Protein AF-S9VDQ9-F1 (afdb_monomer)

Structure (mmCIF, N/CA/C/O backbone):
data_AF-S9VDQ9-F1
#
_entry.id   AF-S9VDQ9-F1
#
loop_
_atom_site.group_PDB
_atom_site.id
_atom_site.type_symbol
_atom_site.label_atom_id
_atom_site.label_alt_id
_atom_site.label_comp_id
_atom_site.label_asym_id
_atom_site.label_entity_id
_atom_site.label_seq_id
_atom_site.pdbx_PDB_ins_code
_atom_site.Cartn_x
_atom_site.Cartn_y
_atom_site.Cartn_z
_atom_site.occupancy
_atom_site.B_iso_or_equiv
_atom_site.auth_seq_id
_atom_site.auth_comp_id
_atom_site.auth_asym_id
_atom_site.auth_atom_id
_atom_site.pdbx_PDB_model_num
ATOM 1 N N . MET A 1 1 ? -2.015 -7.869 16.396 1.00 83.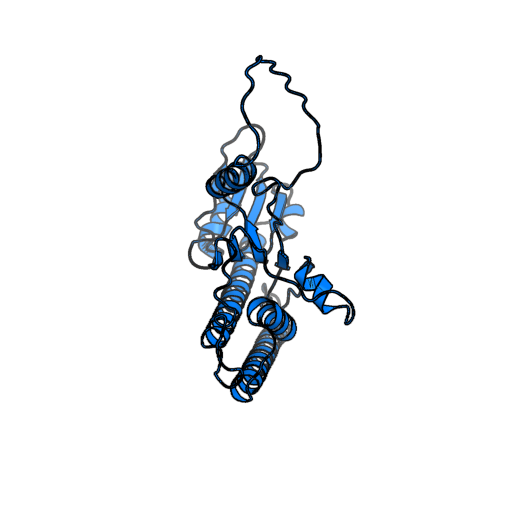06 1 MET A N 1
ATOM 2 C CA . MET A 1 1 ? -3.363 -7.322 16.719 1.00 83.06 1 MET A CA 1
ATOM 3 C C . MET A 1 1 ? -4.324 -8.319 17.367 1.00 83.06 1 MET A C 1
ATOM 5 O O . MET A 1 1 ? -5.365 -7.886 17.851 1.00 83.06 1 MET A O 1
ATOM 9 N N . ASP A 1 2 ? -3.981 -9.606 17.467 1.00 84.38 2 ASP A N 1
ATOM 10 C CA . ASP A 1 2 ? -4.880 -10.653 17.995 1.00 84.38 2 ASP A CA 1
ATOM 11 C C . ASP A 1 2 ? -5.371 -10.416 19.427 1.00 84.38 2 ASP A C 1
ATOM 13 O O . ASP A 1 2 ? -6.442 -10.890 19.792 1.00 84.38 2 ASP A O 1
ATOM 17 N N . VAL A 1 3 ? -4.641 -9.606 20.205 1.00 87.56 3 VAL A N 1
ATOM 18 C CA . VAL A 1 3 ? -5.032 -9.160 21.553 1.00 87.56 3 VAL A CA 1
ATOM 19 C C . VAL A 1 3 ? -6.456 -8.591 21.612 1.00 87.56 3 VAL A C 1
ATOM 21 O O . VAL A 1 3 ? -7.128 -8.752 22.624 1.00 87.56 3 VAL A O 1
ATOM 24 N N . LEU A 1 4 ? -6.945 -7.975 20.527 1.00 92.88 4 LEU A N 1
ATOM 25 C CA . LEU A 1 4 ? -8.319 -7.475 20.448 1.00 92.88 4 LEU A CA 1
ATOM 26 C C . LEU A 1 4 ? -9.340 -8.605 20.624 1.00 92.88 4 LEU A C 1
ATOM 28 O O . LEU A 1 4 ? -10.259 -8.464 21.417 1.00 92.88 4 LEU A O 1
ATOM 32 N N . ASN A 1 5 ? -9.144 -9.740 19.949 1.00 93.00 5 ASN A N 1
ATOM 33 C CA . ASN A 1 5 ? -10.077 -10.871 19.993 1.00 93.00 5 ASN A CA 1
ATOM 34 C C . ASN A 1 5 ? -9.975 -11.695 21.286 1.00 93.00 5 ASN A C 1
ATOM 36 O O . ASN A 1 5 ? -10.811 -12.562 21.522 1.00 93.00 5 ASN A O 1
ATOM 40 N N . GLY A 1 6 ? -8.960 -11.443 22.118 1.00 90.62 6 GLY A N 1
ATOM 41 C CA . GLY A 1 6 ? -8.888 -11.988 23.476 1.00 90.62 6 GLY A CA 1
ATOM 42 C C . GLY A 1 6 ? -9.774 -11.235 24.473 1.00 90.62 6 GLY A C 1
ATOM 43 O O . GLY A 1 6 ? -10.058 -11.747 25.552 1.00 90.62 6 GLY A O 1
ATOM 44 N N . SER A 1 7 ? -10.224 -10.030 24.120 1.00 93.25 7 SER A N 1
ATOM 45 C CA . SER A 1 7 ? -11.104 -9.216 24.951 1.00 93.25 7 SER A CA 1
ATOM 46 C C . SER A 1 7 ? -12.568 -9.550 24.712 1.00 93.25 7 SER A C 1
ATOM 48 O O . SER A 1 7 ? -12.999 -9.807 23.591 1.00 93.25 7 SER A O 1
ATOM 50 N N . ALA A 1 8 ? -13.375 -9.431 25.761 1.00 94.31 8 ALA A N 1
ATOM 51 C CA . ALA A 1 8 ? -14.819 -9.575 25.657 1.00 94.31 8 ALA A CA 1
ATOM 52 C C . ALA A 1 8 ? -15.480 -8.422 24.862 1.00 94.31 8 ALA A C 1
ATOM 54 O O . ALA A 1 8 ? -16.621 -8.561 24.413 1.00 94.31 8 ALA A O 1
ATOM 55 N N . ASP A 1 9 ? -14.787 -7.291 24.691 1.00 95.38 9 ASP A N 1
ATOM 56 C CA . ASP A 1 9 ? -15.368 -6.055 24.160 1.00 95.38 9 ASP A CA 1
ATOM 57 C C . ASP A 1 9 ? -15.069 -5.786 22.679 1.00 95.38 9 ASP A C 1
ATOM 59 O O . ASP A 1 9 ? -15.651 -4.852 22.117 1.00 95.38 9 ASP A O 1
ATOM 63 N N . TYR A 1 10 ? -14.211 -6.585 22.034 1.00 96.00 10 TYR A N 1
ATOM 64 C CA . TYR A 1 10 ? -13.757 -6.347 20.662 1.00 96.00 10 TYR A CA 1
ATOM 65 C C . TYR A 1 10 ? -13.770 -7.616 19.808 1.00 96.00 10 TYR A C 1
ATOM 67 O O . TYR A 1 10 ? -13.374 -8.686 20.257 1.00 96.00 10 TYR A O 1
ATOM 75 N N . ILE A 1 11 ? -14.166 -7.474 18.541 1.00 95.25 11 ILE A N 1
ATOM 76 C CA . ILE A 1 11 ? -14.042 -8.518 17.516 1.00 95.25 11 ILE A CA 1
ATOM 77 C C . ILE A 1 11 ? -13.500 -7.890 16.233 1.00 95.25 11 ILE A C 1
ATOM 79 O O . ILE A 1 11 ? -14.092 -6.962 15.678 1.00 95.25 11 ILE A O 1
ATOM 83 N N . THR A 1 12 ? -12.383 -8.392 15.712 1.00 95.25 12 THR A N 1
ATOM 84 C CA . THR A 1 12 ? -11.871 -7.966 14.403 1.00 95.25 12 THR A CA 1
ATOM 85 C C . THR A 1 12 ? -12.714 -8.585 13.290 1.00 95.25 12 THR A C 1
ATOM 87 O O . THR A 1 12 ? -12.859 -9.802 13.230 1.00 95.25 12 THR A O 1
ATOM 90 N N . THR A 1 13 ? -13.244 -7.764 12.384 1.00 93.44 13 THR A N 1
ATOM 91 C CA . THR A 1 13 ? -14.125 -8.227 11.288 1.00 93.44 13 THR A CA 1
ATOM 92 C C . THR A 1 13 ? -13.422 -8.270 9.935 1.00 93.44 13 THR A C 1
ATOM 94 O O . THR A 1 13 ? -13.728 -9.106 9.094 1.00 93.44 13 THR A O 1
ATOM 97 N N . SER A 1 14 ? -12.488 -7.349 9.708 1.00 91.56 14 SER A N 1
ATOM 98 C CA . SER A 1 14 ? -11.630 -7.306 8.524 1.00 91.56 14 SER A CA 1
ATOM 99 C C . SER A 1 14 ? -10.375 -6.508 8.842 1.00 91.56 14 SER A C 1
ATOM 101 O O . SER A 1 14 ? -10.426 -5.538 9.604 1.00 91.56 14 SER A O 1
ATOM 103 N N . SER A 1 15 ? -9.251 -6.898 8.258 1.00 92.50 15 SER A N 1
ATOM 104 C CA . SER A 1 15 ? -7.983 -6.193 8.400 1.00 92.50 15 SER A CA 1
ATOM 105 C C . SER A 1 15 ? -7.118 -6.374 7.156 1.00 92.50 15 SER A C 1
ATOM 107 O O . SER A 1 15 ? -7.282 -7.320 6.391 1.00 92.50 15 SER A O 1
ATOM 109 N N . CYS A 1 16 ? -6.211 -5.429 6.947 1.00 92.06 16 CYS A N 1
ATOM 110 C CA . CYS A 1 16 ? -5.116 -5.510 5.994 1.00 92.06 16 CYS A CA 1
ATOM 111 C C . CYS A 1 16 ? -3.908 -4.840 6.650 1.00 92.06 16 CYS A C 1
ATOM 113 O O . CYS A 1 16 ? -4.022 -3.714 7.138 1.00 92.06 16 CYS A O 1
ATOM 115 N N . SER A 1 17 ? -2.759 -5.518 6.663 1.00 90.88 17 SER A N 1
ATOM 116 C CA . SER A 1 17 ? -1.506 -4.984 7.216 1.00 90.88 17 SER A CA 1
ATOM 117 C C . SER A 1 17 ? -0.947 -3.807 6.408 1.00 90.88 17 SER A C 1
ATOM 119 O O . SER A 1 17 ? -0.128 -3.043 6.910 1.00 90.88 17 SER A O 1
ATOM 121 N N . GLY A 1 18 ? -1.440 -3.629 5.185 1.00 92.94 18 GLY A N 1
ATOM 122 C CA . GLY A 1 18 ? -0.901 -2.762 4.147 1.00 92.94 18 GLY A CA 1
ATOM 123 C C . GLY A 1 18 ? -0.433 -3.603 2.960 1.00 92.94 18 GLY A C 1
ATOM 124 O O . GLY A 1 18 ? -0.198 -4.804 3.103 1.00 92.94 18 GLY A O 1
ATOM 125 N N . ARG A 1 19 ? -0.327 -3.001 1.774 1.00 94.25 19 ARG A N 1
ATOM 126 C CA . ARG A 1 19 ? 0.180 -3.677 0.569 1.00 94.25 19 ARG A CA 1
ATOM 127 C C . ARG A 1 19 ? 0.904 -2.745 -0.390 1.00 94.25 19 ARG A C 1
ATOM 129 O O . ARG A 1 19 ? 0.513 -1.588 -0.535 1.00 94.25 19 ARG A O 1
ATOM 136 N N . ILE A 1 20 ? 1.904 -3.284 -1.078 1.00 96.44 20 ILE A N 1
ATOM 137 C CA . ILE A 1 20 ? 2.467 -2.718 -2.304 1.00 96.44 20 ILE A CA 1
ATOM 138 C C . ILE A 1 20 ? 1.890 -3.507 -3.477 1.00 96.44 20 ILE A C 1
ATOM 140 O O . ILE A 1 20 ? 1.871 -4.736 -3.441 1.00 96.44 20 ILE A O 1
ATOM 144 N N . ALA A 1 21 ? 1.384 -2.823 -4.498 1.00 95.50 21 ALA A N 1
ATOM 145 C CA . ALA A 1 21 ? 0.684 -3.477 -5.592 1.00 95.50 21 ALA A CA 1
ATOM 146 C C . ALA A 1 21 ? 0.850 -2.768 -6.937 1.00 95.50 21 ALA A C 1
ATOM 148 O O . ALA A 1 21 ? 0.978 -1.547 -6.989 1.00 95.50 21 ALA A O 1
ATOM 149 N N . LEU A 1 22 ? 0.756 -3.537 -8.022 1.00 95.06 22 LEU A N 1
ATOM 150 C CA . LEU A 1 22 ? 0.416 -3.038 -9.351 1.00 95.06 22 LEU A CA 1
ATOM 151 C C . LEU A 1 22 ? -1.055 -3.356 -9.607 1.00 95.06 22 LEU A C 1
ATOM 153 O O . LEU A 1 22 ? -1.461 -4.520 -9.584 1.00 95.06 22 LEU A O 1
ATOM 157 N N . PHE A 1 23 ? -1.859 -2.323 -9.833 1.00 93.19 23 PHE A N 1
ATOM 158 C CA . PHE A 1 23 ? -3.300 -2.457 -10.027 1.00 93.19 23 PHE A CA 1
ATOM 159 C C . PHE A 1 23 ? -3.714 -1.902 -11.385 1.00 93.19 23 PHE A C 1
ATOM 161 O O . PHE A 1 23 ? -3.444 -0.738 -11.675 1.00 93.19 23 PHE A O 1
ATOM 168 N N . HIS A 1 24 ? -4.375 -2.732 -12.187 1.00 91.44 24 HIS A N 1
ATOM 169 C CA . HIS A 1 24 ? -4.960 -2.379 -13.469 1.00 91.44 24 HIS A CA 1
ATOM 170 C C . HIS A 1 24 ? -6.442 -2.023 -13.313 1.00 91.44 24 HIS A C 1
ATOM 172 O O . HIS A 1 24 ? -7.241 -2.821 -12.816 1.00 91.44 24 HIS A O 1
ATOM 178 N N . SER A 1 25 ? -6.808 -0.842 -13.799 1.00 90.19 25 SER A N 1
ATOM 179 C CA . SER A 1 25 ? -8.186 -0.364 -13.893 1.00 90.19 25 SER A CA 1
ATOM 180 C C . SER A 1 25 ? -8.468 0.241 -15.259 1.00 90.19 25 SER A C 1
ATOM 182 O O . SER A 1 25 ? -7.599 0.894 -15.828 1.00 90.19 25 SER A O 1
ATOM 184 N N . ILE A 1 26 ? -9.706 0.111 -15.720 1.00 86.31 26 ILE A N 1
ATOM 185 C CA . ILE A 1 26 ? -10.227 0.770 -16.922 1.00 86.31 26 ILE A CA 1
ATOM 186 C C . ILE A 1 26 ? -11.337 1.723 -16.467 1.00 86.31 26 ILE A C 1
ATOM 188 O O . ILE A 1 26 ? -12.146 1.345 -15.611 1.00 86.31 26 ILE A O 1
ATOM 192 N N . SER A 1 27 ? -11.336 2.959 -16.969 1.00 79.12 27 SER A N 1
ATOM 193 C CA . SER A 1 27 ? -12.399 3.932 -16.698 1.00 79.12 27 SER A CA 1
ATOM 194 C C . SER A 1 27 ? -13.574 3.737 -17.656 1.00 79.12 27 SER A C 1
ATOM 196 O O . SER A 1 27 ? -13.376 3.378 -18.810 1.00 79.12 27 SER A O 1
ATOM 198 N N . GLU A 1 28 ? -14.793 4.042 -17.200 1.00 66.38 28 GLU A N 1
ATOM 199 C CA . GLU A 1 28 ? -16.030 3.927 -17.999 1.00 66.38 28 GLU A CA 1
ATOM 200 C C . GLU A 1 28 ? -15.965 4.726 -19.318 1.00 66.38 28 GLU A C 1
ATOM 202 O O . GLU A 1 28 ? -16.566 4.350 -20.317 1.00 66.38 28 GLU A O 1
ATOM 207 N N . THR A 1 29 ? -15.177 5.806 -19.368 1.00 63.44 29 THR A N 1
ATOM 208 C CA . THR A 1 29 ? -14.964 6.593 -20.594 1.00 63.44 29 THR A CA 1
ATOM 209 C C . THR A 1 29 ? -14.206 5.839 -21.690 1.00 63.44 29 THR A C 1
ATOM 211 O O . THR A 1 29 ? -14.440 6.101 -22.863 1.00 63.44 29 THR A O 1
ATOM 214 N N . GLU A 1 30 ? -13.321 4.901 -21.336 1.00 58.47 30 GLU A N 1
ATOM 215 C CA . GLU A 1 30 ? -12.574 4.084 -22.307 1.00 58.47 30 GLU A CA 1
ATOM 216 C C . GLU A 1 30 ? -13.388 2.867 -22.800 1.00 58.47 30 GLU A C 1
ATOM 218 O O . GLU A 1 30 ? -13.013 2.240 -23.792 1.00 58.47 30 GLU A O 1
ATOM 223 N N . GLU A 1 31 ? -14.514 2.537 -22.149 1.00 55.81 31 GLU A N 1
ATOM 224 C CA . GLU A 1 31 ? -15.415 1.452 -22.576 1.00 55.81 31 GLU A CA 1
ATOM 225 C C . GLU A 1 31 ? -16.151 1.816 -23.883 1.00 55.81 31 GLU A C 1
ATOM 227 O O . GLU A 1 31 ? -16.323 0.969 -24.760 1.00 55.81 31 GLU A O 1
ATOM 232 N N . GLY A 1 32 ? -16.531 3.091 -24.055 1.00 49.22 32 GLY A N 1
ATOM 233 C CA . GLY A 1 32 ? -17.298 3.570 -25.215 1.00 49.22 32 GLY A CA 1
ATOM 234 C C . GLY A 1 32 ? -16.492 3.699 -26.513 1.00 49.22 32 GLY A C 1
ATOM 235 O O . GLY A 1 32 ? -17.005 3.407 -27.594 1.00 49.22 32 GLY A O 1
ATOM 236 N N . GLU A 1 33 ? -15.210 4.062 -26.427 1.00 51.25 33 GLU A N 1
ATOM 237 C CA . GLU A 1 33 ? -14.337 4.201 -27.607 1.00 51.25 33 GLU A CA 1
ATOM 238 C C . GLU A 1 33 ? -13.978 2.837 -28.231 1.00 51.25 33 GLU A C 1
ATOM 240 O O . GLU A 1 33 ? -13.715 2.734 -29.432 1.00 51.25 33 GLU A O 1
ATOM 245 N N . GLY A 1 34 ? -13.998 1.762 -27.432 1.00 47.50 34 GLY A N 1
ATOM 246 C CA . GLY A 1 34 ? -13.822 0.388 -27.910 1.00 47.50 34 GLY A CA 1
ATOM 247 C C . GLY A 1 34 ? -15.007 -0.137 -28.721 1.00 47.50 34 GLY A C 1
ATOM 248 O O . GLY A 1 34 ? -14.797 -0.842 -29.710 1.00 47.50 34 GLY A O 1
ATOM 249 N N . GLU A 1 35 ? -16.236 0.237 -28.353 1.00 46.47 35 GLU A N 1
ATOM 250 C CA . GLU A 1 35 ? -17.438 -0.148 -29.101 1.00 46.47 35 GLU A CA 1
ATOM 251 C C . GLU A 1 35 ? -17.612 0.655 -30.400 1.00 46.47 35 GLU A C 1
ATOM 253 O O . GLU A 1 35 ? -18.049 0.092 -31.409 1.00 46.47 35 GLU A O 1
ATOM 258 N N . GLU A 1 36 ? -17.242 1.940 -30.431 1.00 40.62 36 GLU A N 1
ATOM 259 C CA . GLU A 1 36 ? -17.373 2.761 -31.646 1.00 40.62 36 GLU A CA 1
ATOM 260 C C . GLU A 1 36 ? -16.401 2.349 -32.760 1.00 40.62 36 GLU A C 1
ATOM 262 O O . GLU A 1 36 ? -16.784 2.353 -33.933 1.00 40.62 36 GLU A O 1
ATOM 267 N N . LEU A 1 37 ? -15.187 1.889 -32.427 1.00 45.00 37 LEU A N 1
ATOM 268 C CA . LEU A 1 37 ? -14.233 1.416 -33.441 1.00 45.00 37 LEU A CA 1
ATOM 269 C C . LEU A 1 37 ? -14.695 0.127 -34.150 1.00 45.00 37 LEU A C 1
ATOM 271 O O . LEU A 1 37 ? -14.295 -0.128 -35.286 1.00 45.00 37 LEU A O 1
ATOM 275 N N . HIS A 1 38 ? -15.557 -0.675 -33.513 1.00 43.72 38 HIS A N 1
ATOM 276 C CA . HIS A 1 38 ? -16.136 -1.885 -34.108 1.00 43.72 38 HIS A CA 1
ATOM 277 C C . HIS A 1 38 ? -17.496 -1.669 -34.783 1.00 43.72 38 HIS A C 1
ATOM 279 O O . HIS A 1 38 ? -17.936 -2.533 -35.544 1.00 43.72 38 HIS A O 1
ATOM 285 N N . ARG A 1 39 ? -18.145 -0.514 -34.594 1.00 37.50 39 ARG A N 1
ATOM 286 C CA . ARG A 1 39 ? -19.442 -0.210 -35.224 1.00 37.50 39 ARG A CA 1
ATOM 287 C C . ARG A 1 39 ? -19.322 0.450 -36.609 1.00 37.50 39 ARG A C 1
ATOM 289 O O . ARG A 1 39 ? -20.329 0.655 -37.279 1.00 37.50 39 ARG A O 1
ATOM 296 N N . GLY A 1 40 ? -18.101 0.706 -37.088 1.00 34.41 40 GLY A N 1
ATOM 297 C CA . GLY A 1 40 ? -17.817 1.292 -38.407 1.00 34.41 40 GLY A CA 1
ATOM 298 C C . GLY A 1 40 ? -18.003 0.371 -39.626 1.00 34.41 40 GLY A C 1
ATOM 299 O O . GLY A 1 40 ? -17.683 0.782 -40.739 1.00 34.41 40 GLY A O 1
ATOM 300 N N . ALA A 1 41 ? -18.505 -0.859 -39.461 1.00 40.81 41 ALA A N 1
ATOM 301 C CA . ALA A 1 41 ? -18.680 -1.805 -40.567 1.00 40.81 41 ALA A CA 1
ATOM 302 C C . ALA A 1 41 ? -19.946 -2.674 -40.444 1.00 40.81 41 ALA A C 1
ATOM 304 O O . ALA A 1 41 ? -19.865 -3.896 -40.494 1.00 40.81 41 ALA A O 1
ATOM 305 N N . ALA A 1 42 ? -21.131 -2.072 -40.309 1.00 33.28 42 ALA A N 1
ATOM 306 C CA . ALA A 1 42 ? -22.383 -2.727 -40.707 1.00 33.28 42 ALA A CA 1
ATOM 307 C C . ALA A 1 42 ? -23.491 -1.694 -40.949 1.00 33.28 42 ALA A C 1
ATOM 309 O O . ALA A 1 42 ? -23.775 -0.846 -40.107 1.00 33.28 42 ALA A O 1
ATOM 310 N N . ALA A 1 43 ? -24.100 -1.774 -42.130 1.00 33.22 43 ALA A N 1
ATOM 311 C CA . ALA A 1 43 ? -25.204 -0.935 -42.565 1.00 33.22 43 ALA A CA 1
ATOM 312 C C . ALA A 1 43 ? -26.494 -1.170 -41.753 1.00 33.22 43 ALA A C 1
ATOM 314 O O . ALA A 1 43 ? -26.710 -2.223 -41.159 1.00 33.22 43 ALA A O 1
ATOM 315 N N . ALA A 1 44 ? -27.345 -0.146 -41.777 1.00 34.09 44 ALA A N 1
ATOM 316 C CA . ALA A 1 44 ? -28.582 0.025 -41.029 1.00 34.09 44 ALA A CA 1
ATOM 317 C C . ALA A 1 44 ? -29.644 -1.084 -41.185 1.00 34.09 44 ALA A C 1
ATOM 319 O O . ALA A 1 44 ? -29.923 -1.537 -42.293 1.00 34.09 44 ALA A O 1
ATOM 320 N N . ALA A 1 45 ? -30.355 -1.370 -40.086 1.00 30.25 45 ALA A N 1
ATOM 321 C CA . ALA A 1 45 ? -31.773 -1.749 -40.074 1.00 30.25 45 ALA A CA 1
ATOM 322 C C . ALA A 1 45 ? -32.403 -1.418 -38.696 1.00 30.25 45 ALA A C 1
ATOM 324 O O . ALA A 1 45 ? -31.720 -1.572 -37.682 1.00 30.25 45 ALA A O 1
ATOM 325 N N . PRO A 1 46 ? -33.669 -0.957 -38.620 1.00 38.31 46 PRO A N 1
ATOM 326 C CA . PRO A 1 46 ? -34.315 -0.578 -37.362 1.00 38.31 46 PRO A CA 1
ATOM 327 C C . PRO A 1 46 ? -35.158 -1.728 -36.786 1.00 38.31 46 PRO A C 1
ATOM 329 O O . PRO A 1 46 ? -35.803 -2.454 -37.542 1.00 38.31 46 PRO A O 1
ATOM 332 N N . GLY A 1 47 ? -35.242 -1.855 -35.455 1.00 28.20 47 GLY A N 1
ATOM 333 C CA . GLY A 1 47 ? -36.295 -2.681 -34.854 1.00 28.20 47 GLY A CA 1
ATOM 334 C C . GLY A 1 47 ? -36.114 -3.144 -33.406 1.00 28.20 47 GLY A C 1
ATOM 335 O O . GLY A 1 47 ? -35.461 -4.148 -33.161 1.00 28.20 47 GLY A O 1
ATOM 336 N N . ASN A 1 48 ? -36.886 -2.489 -32.535 1.00 30.52 48 ASN A N 1
ATOM 337 C CA . ASN A 1 48 ? -37.611 -3.004 -31.365 1.00 30.52 48 ASN A CA 1
ATOM 338 C C . ASN A 1 48 ? -36.900 -3.179 -30.005 1.00 30.52 48 ASN A C 1
ATOM 340 O O . ASN A 1 48 ? -35.965 -3.958 -29.836 1.00 30.52 48 ASN A O 1
ATOM 344 N N . ASP A 1 49 ? -37.483 -2.489 -29.022 1.00 35.97 49 ASP A N 1
ATOM 345 C CA . ASP A 1 49 ? -37.234 -2.570 -27.588 1.00 35.97 49 ASP A CA 1
ATOM 346 C C . ASP A 1 49 ? -37.602 -3.946 -27.018 1.00 35.97 49 ASP A C 1
ATOM 348 O O . ASP A 1 49 ? -38.674 -4.493 -27.282 1.00 35.97 49 ASP A O 1
ATOM 352 N N . SER A 1 50 ? -36.748 -4.473 -26.142 1.00 29.86 50 SER A N 1
ATOM 353 C CA . SER A 1 50 ? -37.120 -5.531 -25.201 1.00 29.86 50 SER A CA 1
ATOM 354 C C . SER A 1 50 ? -36.154 -5.540 -24.020 1.00 29.86 50 SER A C 1
ATOM 356 O O . SER A 1 50 ? -35.069 -6.118 -24.065 1.00 29.86 50 SER A O 1
ATOM 358 N N . ILE A 1 51 ? -36.585 -4.896 -22.937 1.00 40.16 51 ILE A N 1
ATOM 359 C CA . ILE A 1 51 ? -35.996 -4.992 -21.604 1.00 40.16 51 ILE A CA 1
ATOM 360 C C . ILE A 1 51 ? -36.163 -6.432 -21.104 1.00 40.16 51 ILE A C 1
ATOM 362 O O . ILE A 1 51 ? -37.277 -6.862 -20.817 1.00 40.16 51 ILE A O 1
ATOM 366 N N . THR A 1 52 ? -35.059 -7.149 -20.907 1.00 26.69 52 THR A N 1
ATOM 367 C CA . THR A 1 52 ? -35.031 -8.349 -20.060 1.00 26.69 52 THR A CA 1
ATOM 368 C C . THR A 1 52 ? -33.808 -8.311 -19.157 1.00 26.69 52 THR A C 1
ATOM 370 O O . THR A 1 52 ? -32.693 -8.650 -19.556 1.00 26.69 52 THR A O 1
ATOM 373 N N . SER A 1 53 ? -34.031 -7.879 -17.915 1.00 35.09 53 SER A N 1
ATOM 374 C CA . SER A 1 53 ? -33.080 -8.019 -16.822 1.00 35.09 53 SER A CA 1
ATOM 375 C C . SER A 1 53 ? -32.991 -9.494 -16.433 1.00 35.09 53 SER A C 1
ATOM 377 O O . SER A 1 53 ? -33.952 -10.096 -15.959 1.00 35.09 53 SER A O 1
ATOM 379 N N . THR A 1 54 ? -31.816 -10.092 -16.620 1.00 25.91 54 THR A N 1
ATOM 380 C CA . THR A 1 54 ? -31.546 -11.434 -16.099 1.00 25.91 54 THR A CA 1
ATOM 381 C C . THR A 1 54 ? -30.371 -11.332 -15.146 1.00 25.91 54 THR A C 1
ATOM 383 O O . THR A 1 54 ? -29.230 -11.109 -15.542 1.00 25.91 54 THR A O 1
ATOM 386 N N . SER A 1 55 ? -30.682 -11.414 -13.854 1.00 36.84 55 SER A N 1
ATOM 387 C CA . SER A 1 55 ? -29.700 -11.385 -12.780 1.00 36.84 55 SER A CA 1
ATOM 388 C C . SER A 1 55 ? -28.993 -12.737 -12.686 1.00 36.84 55 SER A C 1
ATOM 390 O O . SER A 1 55 ? -29.556 -13.727 -12.226 1.00 36.84 55 SER A O 1
ATOM 392 N N . THR A 1 56 ? -27.727 -12.787 -13.091 1.00 29.38 56 THR A N 1
ATOM 393 C CA . THR A 1 56 ? -26.842 -13.912 -12.771 1.00 29.38 56 THR A CA 1
ATOM 394 C C . THR A 1 56 ? -25.963 -13.549 -11.582 1.00 29.38 56 THR A C 1
ATOM 396 O O . THR A 1 56 ? -25.040 -12.741 -11.673 1.00 29.38 56 THR A O 1
ATOM 399 N N . ARG A 1 57 ? -26.276 -14.172 -10.441 1.00 40.19 57 ARG A N 1
ATOM 400 C CA . ARG A 1 57 ? -25.424 -14.243 -9.249 1.00 40.19 57 ARG A CA 1
ATOM 401 C C . ARG A 1 57 ? -24.081 -14.886 -9.624 1.00 40.19 57 ARG A C 1
ATOM 403 O O . ARG A 1 57 ? -24.053 -16.058 -9.983 1.00 40.19 57 ARG A O 1
ATOM 410 N N . GLY A 1 58 ? -22.979 -14.147 -9.485 1.00 31.12 58 GLY A N 1
ATOM 411 C CA . GLY A 1 58 ? -21.622 -14.654 -9.705 1.00 31.12 58 GLY A CA 1
ATOM 412 C C . GLY A 1 58 ? -20.567 -13.821 -8.972 1.00 31.12 58 GLY A C 1
ATOM 413 O O . GLY A 1 58 ? -20.468 -12.626 -9.208 1.00 31.12 58 GLY A O 1
ATOM 414 N N . ARG A 1 59 ? -19.858 -14.491 -8.051 1.00 33.75 59 ARG A N 1
ATOM 415 C CA . ARG A 1 59 ? -18.602 -14.181 -7.327 1.00 33.75 59 ARG A CA 1
ATOM 416 C C . ARG A 1 59 ? -18.073 -12.731 -7.306 1.00 33.75 59 ARG A C 1
ATOM 418 O O . ARG A 1 59 ? -17.778 -12.127 -8.327 1.00 33.75 59 ARG A O 1
ATOM 425 N N . GLY A 1 60 ? -17.872 -12.237 -6.082 1.00 41.34 60 GLY A N 1
ATOM 426 C CA . GLY A 1 60 ? -17.315 -10.923 -5.770 1.00 41.34 60 GLY A CA 1
ATOM 427 C C . GLY A 1 60 ? -15.873 -10.690 -6.240 1.00 41.34 60 GLY A C 1
ATOM 428 O O . GLY A 1 60 ? -15.151 -11.624 -6.573 1.00 41.34 60 GLY A O 1
ATOM 429 N N . MET A 1 61 ? -15.510 -9.402 -6.185 1.00 38.22 61 MET A N 1
ATOM 430 C CA . MET A 1 61 ? -14.336 -8.709 -6.741 1.00 38.22 61 MET A CA 1
ATOM 431 C C . MET A 1 61 ? -14.458 -8.247 -8.206 1.00 38.22 61 MET A C 1
ATOM 433 O O . MET A 1 61 ? -13.653 -8.614 -9.050 1.00 38.22 61 MET A O 1
ATOM 437 N N . LYS A 1 62 ? -15.385 -7.323 -8.496 1.00 38.12 62 LYS A N 1
ATOM 438 C CA . LYS A 1 62 ? -15.224 -6.386 -9.626 1.00 38.12 62 LYS A CA 1
ATOM 439 C C . LYS A 1 62 ? -14.915 -4.992 -9.082 1.00 38.12 62 LYS A C 1
ATOM 441 O O . LYS A 1 62 ? -15.789 -4.320 -8.544 1.00 38.12 62 LYS A O 1
ATOM 446 N N . ARG A 1 63 ? -13.642 -4.594 -9.145 1.00 42.72 63 ARG A N 1
ATOM 447 C CA . ARG A 1 63 ? -13.197 -3.198 -9.018 1.00 42.72 63 ARG A CA 1
ATOM 448 C C . ARG A 1 63 ? -12.677 -2.789 -10.396 1.00 42.72 63 ARG A C 1
ATOM 450 O O . ARG A 1 63 ? -11.516 -3.040 -10.693 1.00 42.72 63 ARG A O 1
ATOM 457 N N . GLY A 1 64 ? -13.565 -2.234 -11.217 1.00 50.38 64 GLY A N 1
ATOM 458 C CA . GLY A 1 64 ? -13.321 -1.855 -12.612 1.00 50.38 64 GLY A CA 1
ATOM 459 C C . GLY A 1 64 ? -14.335 -2.482 -13.575 1.00 50.38 64 GLY A C 1
ATOM 460 O O . GLY A 1 64 ? -15.014 -3.447 -13.208 1.00 50.38 64 GLY A O 1
ATOM 461 N N . ALA A 1 65 ? -14.417 -1.904 -14.777 1.00 56.84 65 ALA A N 1
ATOM 462 C CA . ALA A 1 65 ? -15.031 -2.457 -15.988 1.00 56.84 65 ALA A CA 1
ATOM 463 C C . ALA A 1 65 ? -14.872 -3.982 -16.097 1.00 56.84 65 ALA A C 1
ATOM 465 O O . ALA A 1 65 ? -13.898 -4.537 -15.580 1.00 56.84 65 ALA A O 1
ATOM 466 N N . GLN A 1 66 ? -15.758 -4.684 -16.815 1.00 60.06 66 GLN A N 1
ATOM 467 C CA . GLN A 1 66 ? -15.654 -6.149 -16.955 1.00 60.06 66 GLN A CA 1
ATOM 468 C C . GLN A 1 66 ? -14.303 -6.635 -17.522 1.00 60.06 66 GLN A C 1
ATOM 470 O O . GLN A 1 66 ? -13.950 -7.790 -17.291 1.00 60.06 66 GLN A O 1
ATOM 475 N N . GLU A 1 67 ? -13.556 -5.755 -18.193 1.00 71.94 67 GLU A N 1
ATOM 476 C CA . GLU A 1 67 ? -12.256 -6.015 -18.823 1.00 71.94 67 GLU A CA 1
ATOM 477 C C . GLU A 1 67 ? -11.036 -5.662 -17.947 1.00 71.94 67 GLU A C 1
ATOM 479 O O . GLU A 1 67 ? -9.895 -5.948 -18.315 1.00 71.94 67 GLU A O 1
ATOM 484 N N . ALA A 1 68 ? -11.232 -5.039 -16.778 1.00 80.31 68 ALA A N 1
ATOM 485 C CA . ALA A 1 68 ? -10.121 -4.684 -15.900 1.00 80.31 68 ALA A CA 1
ATOM 486 C C . ALA A 1 68 ? -9.495 -5.944 -15.276 1.00 80.31 68 ALA A C 1
ATOM 488 O O . ALA A 1 68 ? -10.171 -6.744 -14.632 1.00 80.31 68 ALA A O 1
ATOM 489 N N . LEU A 1 69 ? -8.173 -6.086 -15.409 1.00 82.75 69 LEU A N 1
ATOM 490 C CA . LEU A 1 69 ? -7.427 -7.235 -14.866 1.00 82.75 69 LEU A CA 1
ATOM 491 C C . LEU A 1 69 ? -7.283 -7.184 -13.334 1.00 82.75 69 LEU A C 1
ATOM 493 O O . LEU A 1 69 ? -6.966 -8.193 -12.710 1.00 82.75 69 LEU A O 1
ATOM 497 N N . GLY A 1 70 ? -7.504 -6.021 -12.714 1.00 87.69 70 GLY A N 1
ATOM 498 C CA . GLY A 1 70 ? -7.402 -5.853 -11.270 1.00 87.69 70 GLY A CA 1
ATOM 499 C C . GLY A 1 70 ? -5.961 -5.963 -10.770 1.00 87.69 70 GLY A C 1
ATOM 500 O O . GLY A 1 70 ? -5.084 -5.213 -11.189 1.00 87.69 70 GLY A O 1
ATOM 501 N N . TRP A 1 71 ? -5.710 -6.856 -9.818 1.00 88.50 71 TRP A N 1
ATOM 502 C CA . TRP A 1 71 ? -4.397 -7.012 -9.191 1.00 88.50 71 TRP A CA 1
ATOM 503 C C . TRP A 1 71 ? -3.418 -7.742 -10.119 1.00 88.50 71 TRP A C 1
ATOM 505 O O . TRP A 1 71 ? -3.561 -8.935 -10.365 1.00 88.50 71 TRP A O 1
ATOM 515 N N . LEU A 1 72 ? -2.408 -7.027 -10.616 1.00 88.88 72 LEU A N 1
ATOM 516 C CA . LEU A 1 72 ? -1.338 -7.600 -11.445 1.00 88.88 72 LEU A CA 1
ATOM 517 C C . LEU A 1 72 ? -0.182 -8.135 -10.595 1.00 88.88 72 LEU A C 1
ATOM 519 O O . LEU A 1 72 ? 0.468 -9.115 -10.953 1.00 88.88 72 LEU A O 1
ATOM 523 N N . PHE A 1 73 ? 0.064 -7.456 -9.478 1.00 90.44 73 PHE A N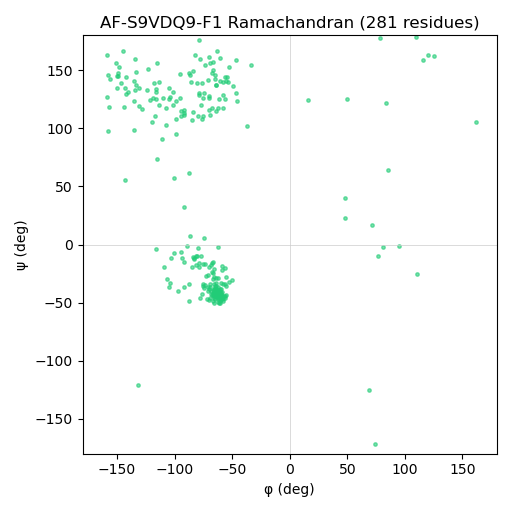 1
ATOM 524 C CA . PHE A 1 73 ? 1.034 -7.808 -8.453 1.00 90.44 73 PHE A CA 1
ATOM 525 C C . PHE A 1 73 ? 0.509 -7.282 -7.122 1.00 90.44 73 PHE A C 1
ATOM 527 O O . PHE A 1 73 ? 0.088 -6.124 -7.057 1.00 90.44 73 PHE A O 1
ATOM 534 N N . VAL A 1 74 ? 0.554 -8.081 -6.063 1.00 90.88 74 VAL A N 1
ATOM 535 C CA . VAL A 1 74 ? 0.261 -7.650 -4.694 1.00 90.88 74 VAL A CA 1
ATOM 536 C C . VAL A 1 74 ? 1.243 -8.321 -3.762 1.00 90.88 74 VAL A C 1
ATOM 538 O O . VAL A 1 74 ? 1.416 -9.532 -3.806 1.00 90.88 74 VAL A O 1
ATOM 541 N N . LYS A 1 75 ? 1.842 -7.526 -2.884 1.00 91.12 75 LYS A N 1
ATOM 542 C CA . LYS A 1 75 ? 2.596 -8.015 -1.743 1.00 91.12 75 LYS A CA 1
ATOM 543 C C . LYS A 1 75 ? 2.154 -7.290 -0.491 1.00 91.12 75 LYS A C 1
ATOM 545 O O . LYS A 1 75 ? 2.050 -6.061 -0.464 1.00 91.12 75 LYS A O 1
ATOM 550 N N . HIS A 1 76 ? 1.948 -8.049 0.569 1.00 91.12 76 HIS A N 1
ATOM 551 C CA . HIS A 1 76 ? 1.783 -7.501 1.901 1.00 91.12 76 HIS A CA 1
ATOM 552 C C . HIS A 1 76 ? 3.162 -7.448 2.571 1.00 91.12 76 HIS A C 1
ATOM 554 O O . HIS A 1 76 ? 3.752 -8.488 2.835 1.00 91.12 76 HIS A O 1
ATOM 560 N N . GLY A 1 77 ? 3.696 -6.246 2.805 1.00 89.94 77 GLY A N 1
ATOM 561 C CA . GLY A 1 77 ? 5.061 -6.037 3.308 1.00 89.94 77 GLY A CA 1
ATOM 562 C C . GLY A 1 77 ? 6.015 -5.440 2.272 1.00 89.94 77 GLY A C 1
ATOM 563 O O . GLY A 1 77 ? 5.624 -5.127 1.145 1.00 89.94 77 GLY A O 1
ATOM 564 N N . ALA A 1 78 ? 7.263 -5.206 2.683 1.00 91.75 78 ALA A N 1
ATOM 565 C CA . ALA A 1 78 ? 8.267 -4.578 1.827 1.00 91.75 78 ALA A CA 1
ATOM 566 C C . ALA A 1 78 ? 8.717 -5.519 0.696 1.00 91.75 78 ALA A C 1
ATOM 568 O O . ALA A 1 78 ? 8.900 -6.725 0.893 1.00 91.75 78 ALA A O 1
ATOM 569 N N . LEU A 1 79 ? 8.937 -4.961 -0.492 1.00 92.00 79 LEU A N 1
ATOM 570 C CA . LEU A 1 79 ? 9.484 -5.686 -1.631 1.00 92.00 79 LEU A CA 1
ATOM 571 C C . LEU A 1 79 ? 10.923 -6.131 -1.347 1.00 92.00 79 LEU A C 1
ATOM 573 O O . LEU A 1 79 ? 11.687 -5.424 -0.689 1.00 92.00 79 LEU A O 1
ATOM 577 N N . THR A 1 80 ? 11.318 -7.287 -1.867 1.00 90.00 80 THR A N 1
ATOM 578 C CA . THR A 1 80 ? 12.727 -7.695 -1.939 1.00 90.00 80 THR A CA 1
ATOM 579 C C . THR A 1 80 ? 13.398 -7.069 -3.162 1.00 90.00 80 THR A C 1
ATOM 581 O O . THR A 1 80 ? 12.734 -6.658 -4.114 1.00 90.00 80 THR A O 1
ATOM 584 N N . GLY A 1 81 ? 14.735 -7.046 -3.187 1.00 88.69 81 GLY A N 1
ATOM 585 C CA . GLY A 1 81 ? 15.465 -6.545 -4.359 1.00 88.69 81 GLY A CA 1
ATOM 586 C C . GLY A 1 81 ? 15.155 -7.339 -5.638 1.00 88.69 81 GLY A C 1
ATOM 587 O O . GLY A 1 81 ? 15.086 -6.758 -6.715 1.00 88.69 81 GLY A O 1
ATOM 588 N N . ALA A 1 82 ? 14.900 -8.647 -5.514 1.00 87.12 82 ALA A N 1
ATOM 589 C CA . ALA A 1 82 ? 14.538 -9.506 -6.642 1.00 87.12 82 ALA A CA 1
ATOM 590 C C . ALA A 1 82 ? 13.123 -9.214 -7.174 1.00 87.12 82 ALA A C 1
ATOM 592 O O . ALA A 1 82 ? 12.909 -9.173 -8.385 1.00 87.12 82 ALA A O 1
ATOM 593 N N . GLU A 1 83 ? 12.160 -8.955 -6.286 1.00 90.50 83 GLU A N 1
ATOM 594 C CA . GLU A 1 83 ? 10.800 -8.555 -6.676 1.00 90.50 83 GLU A CA 1
ATOM 595 C C . GLU A 1 83 ? 10.800 -7.187 -7.362 1.00 90.50 83 GLU A C 1
ATOM 597 O O . GLU A 1 83 ? 10.180 -7.021 -8.411 1.00 90.50 83 GLU A O 1
ATOM 602 N N . MET A 1 84 ? 11.552 -6.220 -6.823 1.00 93.50 84 MET A N 1
ATOM 603 C CA . MET A 1 84 ? 11.720 -4.912 -7.460 1.00 93.50 84 MET A CA 1
ATOM 604 C C . MET A 1 84 ? 12.339 -5.053 -8.853 1.00 93.50 84 MET A C 1
ATOM 606 O O . MET A 1 84 ? 11.811 -4.495 -9.811 1.00 93.50 84 MET A O 1
ATOM 610 N N . GLN A 1 85 ? 13.404 -5.850 -8.989 1.00 91.25 85 GLN A N 1
ATOM 611 C CA . GLN A 1 85 ? 14.033 -6.120 -10.283 1.00 91.25 85 GLN A CA 1
ATOM 612 C C . GLN A 1 85 ? 13.060 -6.779 -11.269 1.00 91.25 85 GLN A C 1
ATOM 614 O O . GLN A 1 85 ? 13.056 -6.423 -12.444 1.00 91.25 85 GLN A O 1
ATOM 619 N N . SER A 1 86 ? 12.199 -7.685 -10.799 1.00 89.62 86 SER A N 1
ATOM 620 C CA . SER A 1 86 ? 11.172 -8.328 -11.628 1.00 89.62 86 SER A CA 1
ATOM 621 C C . SER A 1 86 ? 10.134 -7.321 -12.133 1.00 89.62 86 SER A C 1
ATOM 623 O O . SER A 1 86 ? 9.775 -7.345 -13.310 1.00 89.62 86 SER A O 1
ATOM 625 N N . ILE A 1 87 ? 9.706 -6.378 -11.285 1.00 92.88 87 ILE A N 1
ATOM 626 C CA . ILE A 1 87 ? 8.812 -5.279 -11.684 1.00 92.88 87 ILE A CA 1
ATOM 627 C C . ILE A 1 87 ? 9.494 -4.361 -12.707 1.00 92.88 87 ILE A C 1
ATOM 629 O O . ILE A 1 87 ? 8.882 -3.997 -13.713 1.00 92.88 87 ILE A O 1
ATOM 633 N N . VAL A 1 88 ? 10.765 -4.011 -12.490 1.00 93.94 88 VAL A N 1
ATOM 634 C CA . VAL A 1 88 ? 11.532 -3.186 -13.436 1.00 93.94 88 VAL A CA 1
ATOM 635 C C . VAL A 1 88 ? 11.700 -3.906 -14.774 1.00 93.94 88 VAL A C 1
ATOM 637 O O . VAL A 1 88 ? 11.482 -3.300 -15.819 1.00 93.94 88 VAL A O 1
ATOM 640 N N . LEU A 1 89 ? 12.016 -5.201 -14.769 1.00 90.81 89 LEU A N 1
ATOM 641 C CA . LEU A 1 89 ? 12.113 -6.011 -15.983 1.00 90.81 89 LEU A CA 1
ATOM 642 C C . LEU A 1 89 ? 10.782 -6.049 -16.746 1.00 90.81 89 LEU A C 1
ATOM 644 O O . LEU A 1 89 ? 10.772 -5.940 -17.971 1.00 90.81 89 LEU A O 1
ATOM 648 N N . ALA A 1 90 ? 9.666 -6.188 -16.034 1.00 89.81 90 ALA A N 1
ATOM 649 C CA . ALA A 1 90 ? 8.336 -6.278 -16.623 1.00 89.81 90 ALA A CA 1
ATOM 650 C C . ALA A 1 90 ? 7.850 -4.962 -17.244 1.00 89.81 90 ALA A C 1
ATOM 652 O O . ALA A 1 90 ? 7.220 -4.972 -18.300 1.00 89.81 90 ALA A O 1
ATOM 653 N N . LEU A 1 91 ? 8.144 -3.828 -16.607 1.00 91.62 91 LEU A N 1
ATOM 654 C CA . LEU A 1 91 ? 7.678 -2.519 -17.067 1.00 91.62 91 LEU A CA 1
ATOM 655 C C . LEU A 1 91 ? 8.674 -1.828 -18.004 1.00 91.62 91 LEU A C 1
ATOM 657 O O . LEU A 1 91 ? 8.258 -1.186 -18.963 1.00 91.62 91 LEU A O 1
ATOM 661 N N . SER A 1 92 ? 9.974 -1.974 -17.768 1.00 92.06 92 SER A N 1
ATOM 662 C CA . SER A 1 92 ? 11.022 -1.281 -18.529 1.00 92.06 92 SER A CA 1
ATOM 663 C C . SER A 1 92 ? 11.731 -2.179 -19.547 1.00 92.06 92 SER A C 1
ATOM 665 O O . SER A 1 92 ? 12.470 -1.676 -20.396 1.00 92.06 92 SER A O 1
ATOM 667 N N . GLY A 1 93 ? 11.522 -3.497 -19.481 1.00 89.06 93 GLY A N 1
ATOM 668 C CA . GLY A 1 93 ? 12.280 -4.482 -20.248 1.00 89.06 93 GLY A CA 1
ATOM 669 C C . GLY A 1 93 ? 13.664 -4.781 -19.647 1.00 89.06 93 GLY A C 1
ATOM 670 O O . GLY A 1 93 ? 14.055 -4.202 -18.626 1.00 89.06 93 GLY A O 1
ATOM 671 N N . PRO A 1 94 ? 14.424 -5.708 -20.264 1.00 90.12 94 PRO A N 1
ATOM 672 C CA . PRO A 1 94 ? 15.771 -6.044 -19.811 1.00 90.12 94 PRO A CA 1
ATOM 673 C C . PRO A 1 94 ? 16.721 -4.863 -20.011 1.00 90.12 94 PRO A C 1
ATOM 675 O O . PRO A 1 94 ? 16.551 -4.093 -20.958 1.00 90.12 94 PRO A O 1
ATOM 678 N N . ALA A 1 95 ? 17.740 -4.766 -19.155 1.00 90.81 95 ALA A N 1
ATOM 679 C CA . ALA A 1 95 ? 18.843 -3.836 -19.357 1.00 90.81 95 ALA A CA 1
ATOM 680 C C . ALA A 1 95 ? 19.528 -4.115 -20.707 1.00 90.81 95 ALA A C 1
ATOM 682 O O . ALA A 1 95 ? 19.873 -5.259 -21.014 1.00 90.81 95 ALA A O 1
ATOM 683 N N . ARG A 1 96 ? 19.690 -3.077 -21.528 1.00 90.38 96 ARG A N 1
ATOM 684 C CA . ARG A 1 96 ? 20.316 -3.140 -22.859 1.00 90.38 96 ARG A CA 1
ATOM 685 C C . ARG A 1 96 ? 21.681 -2.469 -22.906 1.00 90.38 96 ARG A C 1
ATOM 687 O O . ARG A 1 96 ? 22.455 -2.775 -23.809 1.00 90.38 96 ARG A O 1
ATOM 694 N N . THR A 1 97 ? 21.979 -1.595 -21.946 1.00 92.50 97 THR A N 1
ATOM 695 C CA . THR A 1 97 ? 23.283 -0.935 -21.833 1.00 92.50 97 THR A CA 1
ATOM 696 C C . THR A 1 97 ? 24.013 -1.351 -20.550 1.00 92.50 97 THR A C 1
ATOM 698 O O . THR A 1 97 ? 23.367 -1.750 -19.573 1.00 92.50 97 THR A O 1
ATOM 701 N N . PRO A 1 98 ? 25.356 -1.255 -20.514 1.00 93.94 98 PRO A N 1
ATOM 702 C CA . PRO A 1 98 ? 26.123 -1.488 -19.293 1.00 93.94 98 PRO A CA 1
ATOM 703 C C . PRO A 1 98 ? 25.714 -0.559 -18.144 1.00 93.94 98 PRO A C 1
ATOM 705 O O . PRO A 1 98 ? 25.720 -0.988 -16.992 1.00 93.94 98 PRO A O 1
ATOM 708 N N . GLU A 1 99 ? 25.320 0.686 -18.434 1.00 93.88 99 GLU A N 1
ATOM 709 C CA . GLU A 1 99 ? 24.851 1.623 -17.408 1.00 93.88 99 GLU A CA 1
ATOM 710 C C . GLU A 1 99 ? 23.529 1.167 -16.780 1.00 93.88 99 GLU A C 1
ATOM 712 O O . GLU A 1 99 ? 23.360 1.286 -15.569 1.00 93.88 99 GLU A O 1
ATOM 717 N N . GLU A 1 100 ? 22.601 0.618 -17.572 1.00 94.12 100 GLU A N 1
ATOM 718 C CA . GLU A 1 100 ? 21.340 0.069 -17.058 1.00 94.12 100 GLU A CA 1
ATOM 719 C C . GLU A 1 100 ? 21.571 -1.160 -16.173 1.00 94.12 100 GLU A C 1
ATOM 721 O O . GLU A 1 100 ? 20.953 -1.272 -15.114 1.00 94.12 100 GLU A O 1
ATOM 726 N N . ALA A 1 101 ? 22.474 -2.056 -16.581 1.00 94.25 101 ALA A N 1
ATOM 727 C CA . ALA A 1 101 ? 22.818 -3.243 -15.801 1.00 94.25 101 ALA A CA 1
ATOM 728 C C . ALA A 1 101 ? 23.501 -2.863 -14.476 1.00 94.25 101 ALA A C 1
ATOM 730 O O . ALA A 1 101 ? 23.093 -3.321 -13.410 1.00 94.25 101 ALA A O 1
ATOM 731 N N . ALA A 1 102 ? 24.477 -1.949 -14.526 1.00 95.88 102 ALA A N 1
ATOM 732 C CA . ALA A 1 102 ? 25.146 -1.436 -13.332 1.00 95.88 102 ALA A CA 1
ATOM 733 C C . ALA A 1 102 ? 24.173 -0.708 -12.391 1.00 95.88 102 ALA A C 1
ATOM 735 O O . ALA A 1 102 ? 24.290 -0.822 -11.169 1.00 95.88 102 ALA A O 1
ATOM 736 N N . LEU A 1 103 ? 23.197 0.022 -12.946 1.00 94.88 103 LEU A N 1
ATOM 737 C CA . LEU A 1 103 ? 22.132 0.649 -12.170 1.00 94.88 103 LEU A CA 1
ATOM 738 C C . LEU A 1 103 ? 21.296 -0.401 -11.431 1.00 94.88 103 LEU A C 1
ATOM 740 O O . LEU A 1 103 ? 21.102 -0.258 -10.226 1.00 94.88 103 LEU A O 1
ATOM 744 N N . ASP A 1 104 ? 20.815 -1.437 -12.118 1.00 94.19 104 ASP A N 1
ATOM 745 C CA . ASP A 1 104 ? 20.017 -2.492 -11.482 1.00 94.19 104 ASP A CA 1
ATOM 746 C C . ASP A 1 104 ? 20.780 -3.164 -10.339 1.00 94.19 104 ASP A C 1
ATOM 748 O O . ASP A 1 104 ? 20.263 -3.261 -9.224 1.00 94.19 104 ASP A O 1
ATOM 752 N N . ASP A 1 105 ? 22.028 -3.562 -10.586 1.00 94.31 105 ASP A N 1
ATOM 753 C CA . ASP A 1 105 ? 22.867 -4.234 -9.593 1.00 94.31 105 ASP A CA 1
ATOM 754 C C . ASP A 1 105 ? 23.124 -3.346 -8.371 1.00 94.31 105 ASP A C 1
ATOM 756 O O . ASP A 1 105 ? 23.035 -3.807 -7.225 1.00 94.31 105 ASP A O 1
ATOM 760 N N . ALA A 1 106 ? 23.394 -2.055 -8.591 1.00 94.81 106 ALA A N 1
ATOM 761 C CA . ALA A 1 106 ? 23.594 -1.088 -7.518 1.00 94.81 106 ALA A CA 1
ATOM 762 C C . ALA A 1 106 ? 22.326 -0.902 -6.671 1.00 94.81 106 ALA A C 1
ATOM 764 O O . ALA A 1 106 ? 22.409 -0.843 -5.441 1.00 94.81 106 ALA A O 1
ATOM 765 N N . GLN A 1 107 ? 21.153 -0.836 -7.303 1.00 94.81 107 GLN A N 1
ATOM 766 C CA . GLN A 1 107 ? 19.864 -0.649 -6.627 1.00 94.81 107 GLN A CA 1
ATOM 767 C C . GLN A 1 107 ? 19.472 -1.892 -5.818 1.00 94.81 107 GLN A C 1
ATOM 769 O O . GLN A 1 107 ? 19.159 -1.781 -4.630 1.00 94.81 107 GLN A O 1
ATOM 774 N N . VAL A 1 108 ? 19.596 -3.086 -6.410 1.00 91.25 108 VAL A N 1
ATOM 775 C CA . VAL A 1 108 ? 19.364 -4.367 -5.722 1.00 91.25 108 VAL A CA 1
ATOM 776 C C . VAL A 1 108 ? 20.300 -4.517 -4.524 1.00 91.25 108 VAL A C 1
ATOM 778 O O . VAL A 1 108 ? 19.855 -4.873 -3.430 1.00 91.25 108 VAL A O 1
ATOM 781 N N . SER A 1 109 ? 21.588 -4.219 -4.700 1.00 91.56 109 SER A N 1
ATOM 782 C CA . SER A 1 109 ? 22.588 -4.318 -3.629 1.00 91.56 109 SER A CA 1
ATOM 783 C C . SER A 1 109 ? 22.317 -3.323 -2.503 1.00 91.56 109 SER A C 1
ATOM 785 O O . SER A 1 109 ? 22.351 -3.698 -1.328 1.00 91.56 109 SER A O 1
ATOM 787 N N . ARG A 1 110 ? 21.979 -2.073 -2.847 1.00 90.69 110 ARG A N 1
ATOM 788 C CA . ARG A 1 110 ? 21.595 -1.042 -1.874 1.00 90.69 110 ARG A CA 1
ATOM 789 C C . ARG A 1 110 ? 20.399 -1.489 -1.042 1.00 90.69 110 ARG A C 1
ATOM 791 O O . ARG A 1 110 ? 20.430 -1.365 0.183 1.00 90.69 110 ARG A O 1
ATOM 798 N N . TRP A 1 111 ? 19.366 -2.025 -1.686 1.00 87.81 111 TRP A N 1
ATOM 799 C CA . TRP A 1 111 ? 18.170 -2.473 -0.982 1.00 87.81 111 TRP A CA 1
ATOM 800 C C . TRP A 1 111 ? 18.439 -3.687 -0.087 1.00 87.81 111 TRP A C 1
ATOM 802 O O . TRP A 1 111 ? 18.041 -3.685 1.076 1.00 87.81 111 TRP A O 1
ATOM 812 N N . ARG A 1 112 ? 19.190 -4.685 -0.572 1.00 85.38 112 ARG A N 1
ATOM 813 C CA . ARG A 1 112 ? 19.612 -5.840 0.245 1.00 85.38 112 ARG A CA 1
ATOM 814 C C . ARG A 1 112 ? 20.373 -5.404 1.498 1.00 85.38 112 ARG A C 1
ATOM 816 O O . ARG A 1 112 ? 20.080 -5.883 2.590 1.00 85.38 112 ARG A O 1
ATOM 823 N N . ALA A 1 113 ? 21.307 -4.460 1.363 1.00 87.44 113 ALA A N 1
ATOM 824 C CA . ALA A 1 113 ? 22.044 -3.917 2.502 1.00 87.44 113 ALA A CA 1
ATOM 825 C C . ALA A 1 113 ? 21.123 -3.195 3.502 1.00 87.44 113 ALA A C 1
ATOM 827 O O . ALA A 1 113 ? 21.296 -3.336 4.714 1.00 87.44 113 ALA A O 1
ATOM 828 N N . ARG A 1 114 ? 20.119 -2.459 3.004 1.00 86.25 114 ARG A N 1
ATOM 829 C CA . ARG A 1 114 ? 19.110 -1.792 3.838 1.00 86.25 114 ARG A CA 1
ATOM 830 C C . ARG A 1 114 ? 18.226 -2.790 4.584 1.00 86.25 114 ARG A C 1
ATOM 832 O O . ARG A 1 114 ? 18.021 -2.602 5.778 1.00 86.25 114 ARG A O 1
ATOM 839 N N . GLN A 1 115 ? 17.747 -3.849 3.928 1.00 79.94 115 GLN A N 1
ATOM 840 C CA . GLN A 1 115 ? 16.973 -4.904 4.595 1.00 79.94 115 GLN A CA 1
ATOM 841 C C . GLN A 1 115 ? 17.785 -5.576 5.704 1.00 79.94 115 GLN A C 1
ATOM 843 O O . GLN A 1 115 ? 17.326 -5.628 6.839 1.00 79.94 115 GLN A O 1
ATOM 848 N N . ALA A 1 116 ? 19.038 -5.948 5.430 1.00 82.31 116 ALA A N 1
ATOM 849 C CA . ALA A 1 116 ? 19.921 -6.524 6.444 1.00 82.31 116 ALA A CA 1
ATOM 850 C C . ALA A 1 116 ? 20.214 -5.562 7.615 1.00 82.31 116 ALA A C 1
ATOM 852 O O . ALA A 1 116 ? 20.511 -5.993 8.729 1.00 82.31 116 ALA A O 1
ATOM 853 N N . ALA A 1 117 ? 20.189 -4.243 7.396 1.00 82.44 117 ALA A N 1
ATOM 854 C CA . ALA A 1 117 ? 20.297 -3.264 8.479 1.00 82.44 117 ALA A CA 1
ATOM 855 C C . ALA A 1 117 ? 19.021 -3.222 9.335 1.00 82.44 117 ALA A C 1
ATOM 857 O O . ALA A 1 117 ? 19.112 -3.305 10.557 1.00 82.44 117 ALA A O 1
ATOM 858 N N . VAL A 1 118 ? 17.850 -3.176 8.696 1.00 74.62 118 VAL A N 1
ATOM 859 C CA . VAL A 1 118 ? 16.538 -3.191 9.364 1.00 74.62 118 VAL A CA 1
ATOM 860 C C . VAL A 1 118 ? 16.344 -4.466 10.192 1.00 74.62 118 VAL A C 1
ATOM 862 O O . VAL A 1 118 ? 15.937 -4.393 11.349 1.00 74.62 118 VAL A O 1
ATOM 865 N N . GLU A 1 119 ? 16.699 -5.630 9.646 1.00 72.50 119 GLU A N 1
ATOM 866 C CA . GLU A 1 119 ? 16.634 -6.913 10.356 1.00 72.50 119 GLU A CA 1
ATOM 867 C C . GLU A 1 119 ? 17.558 -6.943 11.579 1.00 72.50 119 GLU A C 1
ATOM 869 O O . GLU A 1 119 ? 17.158 -7.412 12.645 1.00 72.50 119 GLU A O 1
ATOM 874 N N . ARG A 1 120 ? 18.777 -6.397 11.463 1.00 74.31 120 ARG A N 1
ATOM 875 C CA . ARG A 1 120 ? 19.719 -6.292 12.590 1.00 74.31 120 ARG A CA 1
ATOM 876 C C . ARG A 1 120 ? 19.209 -5.362 13.687 1.00 74.31 120 ARG A C 1
ATOM 878 O O . ARG A 1 120 ? 19.331 -5.706 14.861 1.00 74.31 120 ARG A O 1
ATOM 885 N N . GLU A 1 121 ? 18.628 -4.219 13.328 1.00 70.00 121 GLU A N 1
ATOM 886 C CA . GLU A 1 121 ? 17.984 -3.317 14.292 1.00 70.00 121 GLU A CA 1
ATOM 887 C C . GLU A 1 121 ? 16.811 -4.008 15.004 1.00 70.00 121 GLU A C 1
ATOM 889 O O . GLU A 1 121 ? 16.698 -3.927 16.229 1.00 70.00 121 GLU A O 1
ATOM 894 N N . GLY A 1 122 ? 15.982 -4.745 14.258 1.00 60.28 122 GLY A N 1
ATOM 895 C CA . GLY A 1 122 ? 14.880 -5.534 14.810 1.00 60.28 122 GLY A CA 1
ATOM 896 C C . GLY A 1 122 ? 15.348 -6.647 15.754 1.00 60.28 122 GLY A C 1
ATOM 897 O O . GLY A 1 122 ? 14.778 -6.816 16.831 1.00 60.28 122 GLY A O 1
ATOM 898 N N . ALA A 1 123 ? 16.407 -7.377 15.395 1.00 58.19 123 ALA A N 1
ATOM 899 C CA . ALA A 1 123 ? 16.974 -8.453 16.210 1.00 58.19 123 ALA A CA 1
ATOM 900 C C . ALA A 1 123 ? 17.643 -7.934 17.494 1.00 58.19 123 ALA A C 1
ATOM 902 O O . ALA A 1 123 ? 17.472 -8.517 18.565 1.00 58.19 123 ALA A O 1
ATOM 903 N N . LEU A 1 124 ? 18.362 -6.808 17.422 1.00 56.22 124 LEU A N 1
ATOM 904 C CA . LEU A 1 124 ? 18.977 -6.186 18.597 1.00 56.22 124 LEU A CA 1
ATOM 905 C C . LEU A 1 124 ? 17.916 -5.717 19.602 1.00 56.22 124 LEU A C 1
ATOM 907 O O . LEU 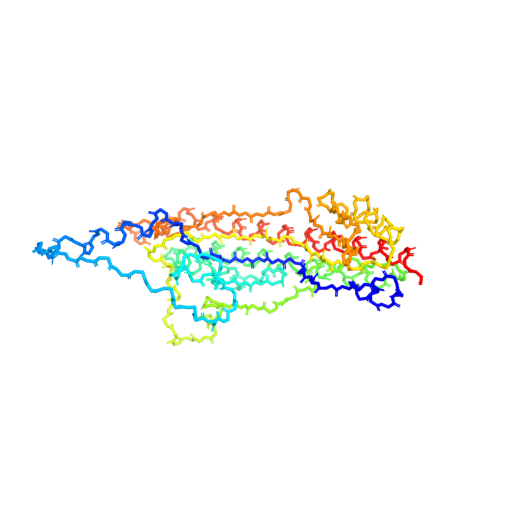A 1 124 ? 18.074 -5.919 20.804 1.00 56.22 124 LEU A O 1
ATOM 911 N N . ALA A 1 125 ? 16.809 -5.157 19.108 1.00 51.44 125 ALA A N 1
ATOM 912 C CA . ALA A 1 125 ? 15.697 -4.726 19.948 1.00 51.44 125 ALA A CA 1
ATOM 913 C C . ALA A 1 125 ? 14.946 -5.898 20.615 1.00 51.44 125 ALA A C 1
ATOM 915 O O . ALA A 1 125 ? 14.343 -5.708 21.668 1.00 51.44 125 ALA A O 1
ATOM 916 N N . GLN A 1 126 ? 15.002 -7.116 20.057 1.00 47.69 126 GLN A N 1
ATOM 917 C CA . GLN A 1 126 ? 14.418 -8.319 20.674 1.00 47.69 126 GLN A CA 1
ATOM 918 C C . GLN A 1 126 ? 15.215 -8.830 21.885 1.00 47.69 126 GLN A C 1
ATOM 920 O O . GLN A 1 126 ? 14.632 -9.440 22.780 1.00 47.69 126 GLN A O 1
ATOM 925 N N . HIS A 1 127 ? 16.526 -8.574 21.948 1.00 48.16 127 HIS A N 1
ATOM 926 C CA . HIS A 1 127 ? 17.385 -9.054 23.036 1.00 48.16 127 HIS A CA 1
ATOM 927 C C . HIS A 1 127 ? 17.307 -8.208 24.322 1.00 48.16 127 HIS A C 1
ATOM 929 O O . HIS A 1 127 ? 17.796 -8.639 25.366 1.00 48.16 127 HIS A O 1
ATOM 935 N N . THR A 1 128 ? 16.662 -7.037 24.288 1.00 43.12 128 THR A N 1
ATOM 936 C CA . THR A 1 128 ? 16.555 -6.103 25.421 1.00 43.12 128 THR A CA 1
ATOM 937 C C . THR A 1 128 ? 15.099 -5.943 25.902 1.00 43.12 128 THR A C 1
ATOM 939 O O . THR A 1 128 ? 14.477 -4.924 25.647 1.00 43.12 128 THR A O 1
ATOM 942 N N . ALA A 1 129 ? 14.564 -6.961 26.585 1.00 35.34 129 ALA A N 1
ATOM 943 C CA . ALA A 1 129 ? 13.408 -6.962 27.511 1.00 35.34 129 ALA A CA 1
ATOM 944 C C . ALA A 1 129 ? 12.032 -6.313 27.140 1.00 35.34 129 ALA A C 1
ATOM 946 O O . ALA A 1 129 ? 11.889 -5.115 26.914 1.00 35.34 129 ALA A O 1
ATOM 947 N N . ASP A 1 130 ? 10.982 -7.143 27.263 1.00 37.50 130 ASP A N 1
ATOM 948 C CA . ASP A 1 130 ? 9.657 -6.924 27.904 1.00 37.50 130 ASP A CA 1
ATOM 949 C C . ASP A 1 130 ? 8.810 -5.657 27.629 1.00 37.50 130 ASP A C 1
ATOM 951 O O . ASP A 1 130 ? 7.903 -5.309 28.383 1.00 37.50 130 ASP A O 1
ATOM 955 N N . SER A 1 131 ? 9.009 -4.963 26.512 1.00 36.44 131 SER A N 1
ATOM 956 C CA . SER A 1 131 ? 8.062 -3.933 26.066 1.00 36.44 131 SER A CA 1
ATOM 957 C C . SER A 1 131 ? 7.945 -3.938 24.548 1.00 36.44 131 SER A C 1
ATOM 959 O O . SER A 1 131 ? 8.941 -4.077 23.853 1.00 36.44 131 SER A O 1
ATOM 961 N N . GLY A 1 132 ? 6.709 -3.866 24.035 1.00 41.28 132 GLY A N 1
ATOM 962 C CA . GLY A 1 132 ? 6.351 -4.084 22.626 1.00 41.28 132 GLY A CA 1
ATOM 963 C C . GLY A 1 132 ? 7.373 -3.558 21.611 1.00 41.28 132 GLY A C 1
ATOM 964 O O . GLY A 1 132 ? 7.424 -2.360 21.336 1.00 41.28 132 GLY A O 1
ATOM 965 N N . VAL A 1 133 ? 8.165 -4.480 21.060 1.00 39.78 133 VAL A N 1
ATOM 966 C CA . VAL A 1 133 ? 9.238 -4.192 20.105 1.00 39.78 133 VAL A CA 1
ATOM 967 C C . VAL A 1 133 ? 8.667 -4.014 18.699 1.00 39.78 133 VAL A C 1
ATOM 969 O O . VAL A 1 133 ? 7.788 -4.758 18.265 1.00 39.78 133 VAL A O 1
ATOM 972 N N . VAL A 1 134 ? 9.208 -3.019 18.000 1.00 43.09 134 VAL A N 1
ATOM 973 C CA . VAL A 1 134 ? 8.929 -2.645 16.611 1.00 43.09 134 VAL A CA 1
ATOM 974 C C . VAL A 1 134 ? 9.436 -3.743 15.658 1.00 43.09 134 VAL A C 1
ATOM 976 O O . VAL A 1 134 ? 10.635 -4.011 15.620 1.00 43.09 134 VAL A O 1
ATOM 979 N N . ARG A 1 135 ? 8.549 -4.384 14.888 1.00 51.50 135 ARG A N 1
ATOM 980 C CA . ARG A 1 135 ? 8.842 -5.460 13.922 1.00 51.50 135 ARG A CA 1
ATOM 981 C C . ARG A 1 135 ? 8.876 -4.915 12.492 1.00 51.50 135 ARG A C 1
ATOM 983 O O . ARG A 1 135 ? 8.133 -5.361 11.623 1.00 51.50 135 ARG A O 1
ATOM 990 N N . VAL A 1 136 ? 9.735 -3.933 12.245 1.00 45.62 136 VAL A N 1
ATOM 991 C CA . VAL A 1 136 ? 9.908 -3.366 10.898 1.00 45.62 136 VAL A CA 1
ATOM 992 C C . VAL A 1 136 ? 10.694 -4.354 10.034 1.00 45.62 136 VAL A C 1
ATOM 994 O O . VAL A 1 136 ? 11.724 -4.865 10.462 1.00 45.62 136 VAL A O 1
ATOM 997 N N . GLY A 1 137 ? 10.197 -4.645 8.835 1.00 45.94 137 GLY A N 1
ATOM 998 C CA . GLY A 1 137 ? 10.799 -5.558 7.862 1.00 45.94 137 GLY A CA 1
ATOM 999 C C . GLY A 1 137 ? 10.531 -7.047 8.099 1.00 45.94 137 GLY A C 1
ATOM 1000 O O . GLY A 1 137 ? 10.956 -7.861 7.289 1.00 45.94 137 GLY A O 1
ATOM 1001 N N . ALA A 1 138 ? 9.816 -7.427 9.165 1.00 41.62 138 ALA A N 1
ATOM 1002 C CA . ALA A 1 138 ? 9.578 -8.835 9.509 1.00 41.62 138 ALA A CA 1
ATOM 1003 C C . ALA A 1 138 ? 8.429 -9.488 8.718 1.00 41.62 138 ALA A C 1
ATOM 1005 O O . ALA A 1 138 ? 8.221 -10.697 8.812 1.00 41.62 138 ALA A O 1
ATOM 1006 N N . PHE A 1 139 ? 7.646 -8.699 7.979 1.00 46.94 139 PHE A N 1
ATOM 1007 C CA . PHE A 1 139 ? 6.488 -9.191 7.247 1.00 46.94 139 PHE A CA 1
ATOM 1008 C C . PHE A 1 139 ? 6.851 -9.415 5.773 1.00 46.94 139 PHE A C 1
ATOM 1010 O O . PHE A 1 139 ? 6.823 -8.502 4.953 1.00 46.94 139 PHE A O 1
ATOM 1017 N N . THR A 1 140 ? 7.211 -10.651 5.432 1.00 52.25 140 THR A N 1
ATOM 1018 C CA . THR A 1 140 ? 7.602 -11.062 4.072 1.00 52.25 140 THR A CA 1
ATOM 1019 C C . THR A 1 140 ? 6.413 -11.578 3.257 1.00 52.25 140 THR A C 1
ATOM 1021 O O . THR A 1 140 ? 6.596 -12.506 2.479 1.00 52.25 140 THR A O 1
ATOM 1024 N N . GLY A 1 141 ? 5.206 -11.046 3.491 1.00 54.00 141 GLY A N 1
ATOM 1025 C CA . GLY A 1 141 ? 3.926 -11.634 3.075 1.00 54.00 141 GLY A CA 1
ATOM 1026 C C . GLY A 1 141 ? 3.851 -12.119 1.626 1.00 54.00 141 GLY A C 1
ATOM 1027 O O . GLY A 1 141 ? 4.624 -11.695 0.768 1.00 54.00 141 GLY A O 1
ATOM 1028 N N . GLU A 1 142 ? 2.903 -13.024 1.381 1.00 60.34 142 GLU A N 1
ATOM 1029 C CA . GLU A 1 142 ? 2.749 -13.719 0.102 1.00 60.34 142 GLU A CA 1
ATOM 1030 C C . GLU A 1 142 ? 2.617 -12.738 -1.069 1.00 60.34 142 GLU A C 1
ATOM 1032 O O . GLU A 1 142 ? 2.009 -11.665 -0.958 1.00 60.34 142 GLU A O 1
ATOM 1037 N N . VAL A 1 143 ? 3.261 -13.108 -2.175 1.00 64.50 143 VAL A N 1
ATOM 1038 C CA . VAL A 1 143 ? 3.224 -12.362 -3.426 1.00 64.50 143 VAL A CA 1
ATOM 1039 C C . VAL A 1 143 ? 2.200 -13.033 -4.328 1.00 64.50 143 VAL A C 1
ATOM 1041 O O . VAL A 1 143 ? 2.316 -14.219 -4.619 1.00 64.50 143 VAL A O 1
ATOM 1044 N N . GLU A 1 144 ? 1.219 -12.267 -4.783 1.00 71.06 144 GLU A N 1
ATOM 1045 C CA . GLU A 1 144 ? 0.145 -12.750 -5.646 1.00 71.06 144 GLU A CA 1
ATOM 1046 C C . GLU A 1 144 ? 0.093 -11.953 -6.953 1.00 71.06 144 GLU A C 1
ATOM 1048 O O . GLU A 1 144 ? 0.393 -10.755 -6.992 1.00 71.06 144 GLU A O 1
ATOM 1053 N N . GLY A 1 145 ? -0.364 -12.609 -8.017 1.00 65.81 145 GLY A N 1
ATOM 1054 C CA . GLY A 1 145 ? -0.768 -11.972 -9.266 1.00 65.81 145 GLY A CA 1
ATOM 1055 C C . GLY A 1 145 ? 0.029 -12.441 -10.487 1.00 65.81 145 GLY A C 1
ATOM 1056 O O . GLY A 1 145 ? 1.131 -12.972 -10.346 1.00 65.81 145 GLY A O 1
ATOM 1057 N N . PRO A 1 146 ? -0.491 -12.187 -11.704 1.00 68.00 146 PRO A N 1
ATOM 1058 C CA . PRO A 1 146 ? 0.105 -12.670 -12.951 1.00 68.00 146 PRO A CA 1
ATOM 1059 C C . PRO A 1 146 ? 1.588 -12.322 -13.132 1.00 68.00 146 PRO A C 1
ATOM 1061 O O . PRO A 1 146 ? 2.332 -13.076 -13.756 1.00 68.00 146 PRO A O 1
ATOM 1064 N N . LEU A 1 147 ? 2.035 -11.177 -12.604 1.00 65.62 147 LEU A N 1
ATOM 1065 C CA . LEU A 1 147 ? 3.441 -10.784 -12.669 1.00 65.62 147 LEU A CA 1
ATOM 1066 C C . LEU A 1 147 ? 4.327 -11.602 -11.715 1.00 65.62 147 LEU A C 1
ATOM 1068 O O . LEU A 1 147 ? 5.480 -11.876 -12.041 1.00 65.62 147 LEU A O 1
ATOM 1072 N N . ALA A 1 148 ? 3.805 -11.978 -10.549 1.00 61.88 148 ALA A N 1
ATOM 1073 C CA . ALA A 1 148 ? 4.525 -12.798 -9.581 1.00 61.88 148 ALA A CA 1
ATOM 1074 C C . ALA A 1 148 ? 4.732 -14.221 -10.117 1.00 61.88 148 ALA A C 1
ATOM 1076 O O . ALA A 1 148 ? 5.842 -14.750 -10.062 1.00 61.88 148 ALA A O 1
ATOM 1077 N N . ASP A 1 149 ? 3.690 -14.783 -10.734 1.00 59.69 149 ASP A N 1
ATOM 1078 C CA . ASP A 1 149 ? 3.710 -16.124 -11.325 1.00 59.69 149 ASP A CA 1
ATOM 1079 C C . ASP A 1 149 ? 4.682 -16.215 -12.515 1.00 59.69 149 ASP A C 1
ATOM 1081 O O . ASP A 1 149 ? 5.389 -17.210 -12.687 1.00 59.69 149 ASP A O 1
ATOM 1085 N N . ALA A 1 150 ? 4.787 -15.143 -13.309 1.00 56.41 150 ALA A N 1
ATOM 1086 C CA . ALA A 1 150 ? 5.691 -15.071 -14.458 1.00 56.41 150 ALA A CA 1
ATOM 1087 C C . ALA A 1 150 ? 7.187 -15.105 -14.078 1.00 56.41 150 ALA A C 1
ATOM 1089 O O . ALA A 1 150 ? 8.019 -15.443 -14.918 1.00 56.41 150 ALA A O 1
ATOM 1090 N N . GLY A 1 151 ? 7.547 -14.766 -12.834 1.00 48.66 151 GLY A N 1
ATOM 1091 C CA . GLY A 1 151 ? 8.930 -14.805 -12.342 1.00 48.66 151 GLY A CA 1
ATOM 1092 C C . GLY A 1 151 ? 9.416 -16.196 -11.913 1.00 48.66 151 GLY A C 1
ATOM 1093 O O . GLY A 1 151 ? 10.623 -16.406 -11.807 1.00 48.66 151 GLY A O 1
ATOM 1094 N N . ALA A 1 152 ? 8.505 -17.149 -11.680 1.00 45.91 152 ALA A N 1
ATOM 1095 C CA . ALA A 1 152 ? 8.831 -18.478 -11.152 1.00 45.91 152 ALA A CA 1
ATOM 1096 C C . ALA A 1 152 ? 9.099 -19.541 -12.236 1.00 45.91 152 ALA A C 1
ATOM 1098 O O . ALA A 1 152 ? 9.677 -20.585 -11.936 1.00 45.91 152 ALA A O 1
ATOM 1099 N N . ALA A 1 153 ? 8.725 -19.290 -13.494 1.00 40.00 153 ALA A N 1
ATOM 1100 C CA . ALA A 1 153 ? 8.891 -20.241 -14.590 1.00 40.00 153 ALA A CA 1
ATOM 1101 C C . ALA A 1 153 ? 9.597 -19.589 -15.785 1.00 40.00 153 ALA A C 1
ATOM 1103 O O . ALA A 1 153 ? 9.052 -18.705 -16.443 1.00 40.00 153 ALA A O 1
ATOM 1104 N N . ALA A 1 154 ? 10.791 -20.086 -16.118 1.00 40.91 154 ALA A N 1
ATOM 1105 C CA . ALA A 1 154 ? 11.594 -19.648 -17.264 1.00 40.91 154 ALA A CA 1
ATOM 1106 C C . ALA A 1 154 ? 10.930 -19.883 -18.645 1.00 40.91 154 ALA A C 1
ATOM 1108 O O . ALA A 1 154 ? 11.501 -19.511 -19.668 1.00 40.91 154 ALA A O 1
ATOM 1109 N N . GLU A 1 155 ? 9.734 -20.481 -18.683 1.00 36.00 155 GLU A N 1
ATOM 1110 C CA . GLU A 1 155 ? 9.030 -20.904 -19.900 1.00 36.00 155 GLU A CA 1
ATOM 1111 C C . GLU A 1 155 ? 7.695 -20.169 -20.143 1.00 36.00 155 GLU A C 1
ATOM 1113 O O . GLU A 1 155 ? 7.074 -20.360 -21.190 1.00 36.00 155 GLU A O 1
ATOM 1118 N N . HIS A 1 156 ? 7.243 -19.298 -19.231 1.00 38.75 156 HIS A N 1
ATOM 1119 C CA . HIS A 1 156 ? 6.005 -18.534 -19.429 1.00 38.75 156 HIS A CA 1
ATOM 1120 C C . HIS A 1 156 ? 6.242 -17.222 -20.198 1.00 38.75 156 HIS A C 1
ATOM 1122 O O . HIS A 1 156 ? 7.301 -16.599 -20.063 1.00 38.75 156 HIS A O 1
ATOM 1128 N N . PRO A 1 157 ? 5.277 -16.779 -21.035 1.00 43.94 157 PRO A N 1
ATOM 1129 C CA . PRO A 1 157 ? 5.397 -15.518 -21.755 1.00 43.94 157 PRO A CA 1
ATOM 1130 C C . PRO A 1 157 ? 5.636 -14.392 -20.747 1.00 43.94 157 PRO A C 1
ATOM 1132 O O . PRO A 1 157 ? 4.869 -14.232 -19.798 1.00 43.94 157 PRO A O 1
ATOM 1135 N N . ARG A 1 158 ? 6.726 -13.633 -20.947 1.00 62.28 158 ARG A N 1
ATOM 1136 C CA . ARG A 1 158 ? 7.067 -12.467 -20.118 1.00 62.28 158 ARG A CA 1
ATOM 1137 C C . ARG A 1 158 ? 5.815 -11.613 -19.954 1.00 62.28 158 ARG A C 1
ATOM 1139 O O . ARG A 1 158 ? 5.176 -11.307 -20.960 1.00 62.28 158 ARG A O 1
ATOM 1146 N N . PHE A 1 159 ? 5.489 -11.243 -18.716 1.00 69.38 159 PHE A N 1
ATOM 1147 C CA . PHE A 1 159 ? 4.373 -10.351 -18.422 1.00 69.38 159 PHE A CA 1
ATOM 1148 C C . PHE A 1 159 ? 4.391 -9.153 -19.380 1.00 69.38 159 PHE A C 1
ATOM 1150 O O . PHE A 1 159 ? 5.398 -8.449 -19.479 1.00 69.38 159 PHE A O 1
ATOM 1157 N N . GLN A 1 160 ? 3.288 -8.946 -20.097 1.00 75.00 160 GLN A N 1
ATOM 1158 C CA . GLN A 1 160 ? 3.108 -7.787 -20.960 1.00 75.00 160 GLN A CA 1
ATOM 1159 C C . GLN A 1 160 ? 2.161 -6.810 -20.266 1.00 75.00 160 GLN A C 1
ATOM 1161 O O . GLN A 1 160 ? 1.069 -7.217 -19.857 1.00 75.00 160 GLN A O 1
ATOM 1166 N N . PRO A 1 161 ? 2.553 -5.533 -20.121 1.00 80.50 161 PRO A N 1
ATOM 1167 C CA . PRO A 1 161 ? 1.652 -4.510 -19.623 1.00 80.50 161 PRO A CA 1
ATOM 1168 C C . PRO A 1 161 ? 0.357 -4.456 -20.455 1.00 80.50 161 PRO A C 1
ATOM 1170 O O . PRO A 1 161 ? 0.414 -4.651 -21.672 1.00 80.50 161 PRO A O 1
ATOM 1173 N N . PRO A 1 162 ? -0.805 -4.193 -19.832 1.00 84.31 162 PRO A N 1
ATOM 1174 C CA . PRO A 1 162 ? -2.083 -4.122 -20.536 1.00 84.31 162 PRO A CA 1
ATOM 1175 C C . PRO A 1 162 ? -2.064 -3.066 -21.647 1.00 84.31 162 PRO A C 1
ATOM 1177 O O . PRO A 1 162 ? -1.546 -1.969 -21.455 1.00 84.31 162 PRO A O 1
ATOM 1180 N N . ALA A 1 163 ? -2.670 -3.386 -22.795 1.00 83.31 163 ALA A N 1
ATOM 1181 C CA . ALA A 1 163 ? -2.729 -2.499 -23.963 1.00 83.31 163 ALA A CA 1
ATOM 1182 C C . ALA A 1 163 ? -3.811 -1.405 -23.871 1.00 83.31 163 ALA A C 1
ATOM 1184 O O . ALA A 1 163 ? -3.941 -0.591 -24.781 1.00 83.31 163 ALA A O 1
ATOM 1185 N N . ARG A 1 164 ? -4.610 -1.403 -22.802 1.00 86.31 164 ARG A N 1
ATOM 1186 C CA . ARG A 1 164 ? -5.658 -0.420 -22.492 1.00 86.31 164 ARG A CA 1
ATOM 1187 C C . ARG A 1 164 ? -5.708 -0.204 -20.983 1.00 86.31 164 ARG A C 1
ATOM 1189 O O . ARG A 1 164 ? -5.130 -1.000 -20.243 1.00 86.31 164 ARG A O 1
ATOM 1196 N N . GLY A 1 165 ? -6.396 0.844 -20.537 1.00 88.56 165 GLY A N 1
ATOM 1197 C CA . GLY A 1 165 ? -6.528 1.150 -19.121 1.00 88.56 165 GLY A CA 1
ATOM 1198 C C . GLY A 1 165 ? -5.264 1.721 -18.487 1.00 88.56 165 GLY A C 1
ATOM 1199 O O . GLY A 1 165 ? -4.275 2.064 -19.141 1.00 88.56 165 GLY A O 1
ATOM 1200 N N . THR A 1 166 ? -5.325 1.836 -17.165 1.00 92.62 166 THR A N 1
ATOM 1201 C CA . THR A 1 166 ? -4.286 2.418 -16.318 1.00 92.62 166 THR A CA 1
ATOM 1202 C C . THR A 1 166 ? -3.724 1.369 -15.369 1.00 92.62 166 THR A C 1
ATOM 1204 O O .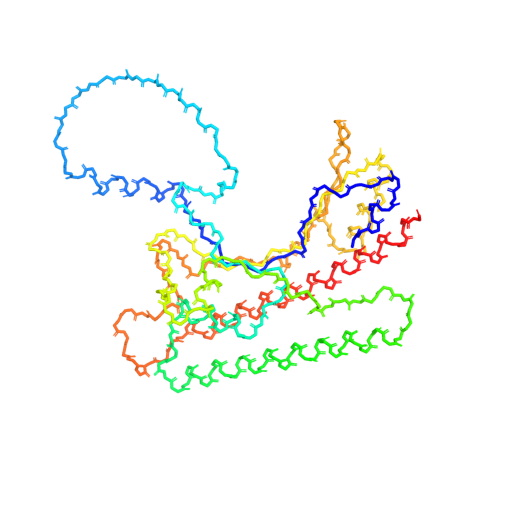 THR A 1 166 ? -4.484 0.694 -14.674 1.00 92.62 166 THR A O 1
ATOM 1207 N N . VAL A 1 167 ? -2.396 1.265 -15.293 1.00 93.94 167 VAL A N 1
ATOM 1208 C CA . VAL A 1 167 ? -1.697 0.481 -14.265 1.00 93.94 167 VAL A CA 1
ATOM 1209 C C . VAL A 1 167 ? -1.038 1.429 -13.278 1.00 93.94 167 VAL A C 1
ATOM 1211 O O . VAL A 1 167 ? -0.127 2.173 -13.642 1.00 93.94 167 VAL A O 1
ATOM 1214 N N . CYS A 1 168 ? -1.461 1.364 -12.018 1.00 96.44 168 CYS A N 1
ATOM 1215 C CA . CYS A 1 168 ? -0.896 2.158 -10.932 1.00 96.44 168 CYS A CA 1
ATOM 1216 C C . CYS A 1 168 ? -0.003 1.312 -10.023 1.00 96.44 168 CYS A C 1
ATOM 1218 O O . CYS A 1 168 ? -0.421 0.246 -9.565 1.00 96.44 168 CYS A O 1
ATOM 1220 N N . LEU A 1 169 ? 1.170 1.841 -9.669 1.00 97.75 169 LEU A N 1
ATOM 1221 C CA . LEU A 1 169 ? 1.911 1.406 -8.488 1.00 97.75 169 LEU A CA 1
ATOM 1222 C C . LEU A 1 169 ? 1.265 2.018 -7.249 1.00 97.75 169 LEU A C 1
ATOM 1224 O O . LEU A 1 169 ? 1.194 3.241 -7.112 1.00 97.75 169 LEU A O 1
ATOM 1228 N N . LYS A 1 170 ? 0.811 1.161 -6.340 1.00 97.00 170 LYS A N 1
ATOM 1229 C CA . LYS A 1 170 ? 0.135 1.545 -5.106 1.00 97.00 170 LYS A CA 1
ATOM 1230 C C . LYS A 1 170 ? 0.925 1.083 -3.891 1.00 97.00 170 LYS A C 1
ATOM 1232 O O . LYS A 1 170 ? 1.394 -0.048 -3.853 1.00 97.00 170 LYS A O 1
ATOM 1237 N N . MET A 1 171 ? 1.007 1.939 -2.879 1.00 96.62 171 MET A N 1
ATOM 1238 C CA . MET A 1 171 ? 1.261 1.544 -1.494 1.00 96.62 171 MET A CA 1
ATOM 1239 C C . MET A 1 171 ? 0.026 1.952 -0.694 1.00 96.62 171 MET A C 1
ATOM 1241 O O . MET A 1 171 ? -0.238 3.144 -0.517 1.00 96.62 171 MET A O 1
ATOM 1245 N N . GLU A 1 172 ? -0.742 0.973 -0.229 1.00 95.25 172 GLU A N 1
ATOM 1246 C CA . GLU A 1 172 ? -1.906 1.188 0.626 1.00 95.25 172 GLU A CA 1
ATOM 1247 C C . GLU A 1 172 ? -1.557 0.794 2.070 1.00 95.25 172 GLU A C 1
ATOM 1249 O O . GLU A 1 172 ? -1.095 -0.325 2.294 1.00 95.25 172 GLU A O 1
ATOM 1254 N N . PRO A 1 173 ? -1.747 1.683 3.060 1.00 94.62 173 PRO A N 1
ATOM 1255 C CA . PRO A 1 173 ? -1.360 1.417 4.442 1.0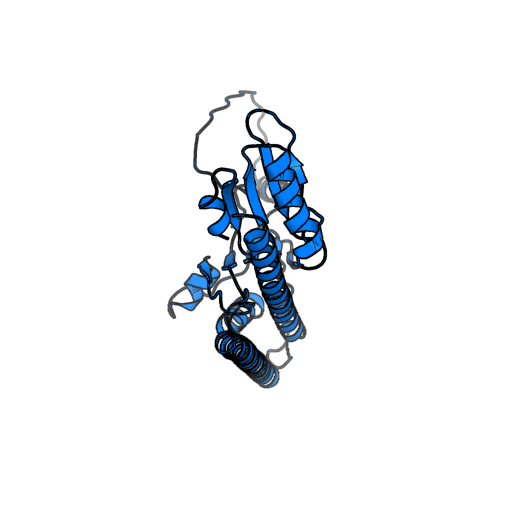0 94.62 173 PRO A CA 1
ATOM 1256 C C . PRO A 1 173 ? -2.369 0.517 5.175 1.00 94.62 173 PRO A C 1
ATOM 1258 O O . PRO A 1 173 ? -3.440 0.191 4.662 1.00 94.62 173 PRO A O 1
ATOM 1261 N N . PHE A 1 174 ? -2.034 0.176 6.419 1.00 94.44 174 PHE A N 1
ATOM 1262 C CA . PHE A 1 174 ? -2.858 -0.592 7.345 1.00 94.44 174 PHE A CA 1
ATOM 1263 C C . PHE A 1 174 ? -4.293 -0.056 7.455 1.00 94.44 174 PHE A C 1
ATOM 1265 O O . PHE A 1 174 ? -4.528 1.152 7.617 1.00 94.44 174 PHE A O 1
ATOM 1272 N N . VAL A 1 175 ? -5.253 -0.982 7.451 1.00 95.25 175 VAL A N 1
ATOM 1273 C CA . VAL A 1 175 ? -6.667 -0.729 7.743 1.00 95.25 175 VAL A CA 1
ATOM 1274 C C . VAL A 1 175 ? -7.255 -1.888 8.538 1.00 95.25 175 VAL A C 1
ATOM 1276 O O . VAL A 1 175 ? -6.919 -3.048 8.312 1.00 95.25 175 VAL A O 1
ATOM 1279 N N . MET A 1 176 ? -8.165 -1.588 9.461 1.00 95.38 176 MET A N 1
ATOM 1280 C CA . MET A 1 176 ? -8.872 -2.604 10.237 1.00 95.38 176 MET A CA 1
ATOM 1281 C C . MET A 1 176 ? -10.268 -2.126 10.624 1.00 95.38 176 MET A C 1
ATOM 1283 O O . MET A 1 176 ? -10.471 -0.951 10.921 1.00 95.38 176 MET A O 1
ATOM 1287 N N . HIS A 1 177 ? -11.229 -3.042 10.661 1.00 95.50 177 HIS A N 1
ATOM 1288 C CA . HIS A 1 177 ? -12.554 -2.807 11.219 1.00 95.50 177 HIS A CA 1
ATOM 1289 C C . HIS A 1 177 ? -12.771 -3.717 12.426 1.00 95.50 177 HIS A C 1
ATOM 1291 O O . HIS A 1 177 ? -12.671 -4.943 12.325 1.00 95.50 177 HIS A O 1
ATOM 1297 N N . VAL A 1 178 ? -13.107 -3.105 13.555 1.00 96.38 178 VAL A N 1
ATOM 1298 C CA . VAL A 1 178 ? -13.354 -3.784 14.827 1.00 96.38 178 VAL A CA 1
ATOM 1299 C C . VAL A 1 178 ? -14.793 -3.521 15.242 1.00 96.38 178 VAL A C 1
ATOM 1301 O O . VAL A 1 178 ? -15.225 -2.372 15.306 1.00 96.38 178 VAL A O 1
ATOM 1304 N N . GLU A 1 179 ? -15.540 -4.583 15.501 1.00 95.56 179 GLU A N 1
ATOM 1305 C CA . GLU A 1 179 ? -16.830 -4.512 16.172 1.00 95.56 179 GLU A CA 1
ATOM 1306 C C . GLU A 1 179 ? -16.594 -4.362 17.675 1.00 95.56 179 GLU A C 1
ATOM 1308 O O . GLU A 1 179 ? -15.792 -5.090 18.261 1.00 95.56 179 GLU A O 1
ATOM 1313 N N . CYS A 1 180 ? -17.265 -3.395 18.289 1.00 95.62 180 CYS A N 1
ATOM 1314 C CA . CYS A 1 180 ? -17.126 -3.065 19.698 1.00 95.62 180 CYS A CA 1
ATOM 1315 C C . CYS A 1 180 ? -18.428 -3.381 20.435 1.00 95.62 180 CYS A C 1
ATOM 1317 O O . CYS A 1 180 ? -19.515 -3.066 19.950 1.00 95.62 180 CYS A O 1
ATOM 1319 N N . ARG A 1 181 ? -18.333 -3.933 21.647 1.00 94.75 181 ARG A N 1
ATOM 1320 C CA . ARG A 1 181 ? -19.512 -4.216 22.479 1.00 94.75 181 ARG A CA 1
ATOM 1321 C C . ARG A 1 181 ? -20.253 -2.945 22.894 1.00 94.75 181 ARG A C 1
ATOM 1323 O O . ARG A 1 181 ? -21.479 -2.929 22.943 1.00 94.75 181 ARG A O 1
ATOM 1330 N N . THR A 1 182 ? -19.513 -1.890 23.233 1.00 94.31 182 THR A N 1
ATOM 1331 C CA . THR A 1 182 ? -20.068 -0.635 23.754 1.00 94.31 182 THR A CA 1
ATOM 1332 C C . THR A 1 182 ? -19.440 0.581 23.077 1.00 94.31 182 THR A C 1
ATOM 1334 O O . THR A 1 182 ? -18.332 0.518 22.539 1.00 94.31 182 THR A O 1
ATOM 1337 N N . MET A 1 183 ? -20.124 1.728 23.149 1.00 94.56 183 MET A N 1
ATOM 1338 C CA . MET A 1 183 ? -19.566 3.005 22.685 1.00 94.56 183 MET A CA 1
ATOM 1339 C C . MET A 1 183 ? -18.341 3.437 23.500 1.00 94.56 183 MET A C 1
ATOM 1341 O O . MET A 1 183 ? -17.465 4.113 22.964 1.00 94.56 183 MET A O 1
ATOM 1345 N N . ALA A 1 184 ? -18.261 3.041 24.775 1.00 94.25 184 ALA A N 1
ATOM 1346 C CA . ALA A 1 184 ? -17.099 3.304 25.618 1.00 94.25 184 ALA A CA 1
ATOM 1347 C C . ALA A 1 184 ? -15.862 2.556 25.095 1.00 94.25 184 ALA A C 1
ATOM 1349 O O . ALA A 1 184 ? -14.848 3.194 24.822 1.00 94.25 184 ALA A O 1
ATOM 1350 N N . ALA A 1 185 ? -15.990 1.251 24.830 1.00 95.00 185 ALA A N 1
ATOM 1351 C CA . ALA A 1 185 ? -14.929 0.443 24.223 1.00 95.00 185 ALA A CA 1
ATOM 1352 C C . ALA A 1 185 ? -14.511 0.996 22.846 1.00 95.00 185 ALA A C 1
ATOM 1354 O O . ALA A 1 185 ? -13.330 1.191 22.562 1.00 95.00 185 ALA A O 1
ATOM 1355 N N . ALA A 1 186 ? -15.484 1.359 22.001 1.00 95.50 186 ALA A N 1
ATOM 1356 C CA . ALA A 1 186 ? -15.199 1.972 20.703 1.00 95.50 186 ALA A CA 1
ATOM 1357 C C . ALA A 1 186 ? -14.404 3.285 20.833 1.00 95.50 186 ALA A C 1
ATOM 1359 O O . ALA A 1 186 ? -13.466 3.526 20.070 1.00 95.50 186 ALA A O 1
ATOM 1360 N N . LYS A 1 187 ? -14.743 4.126 21.819 1.00 94.75 187 LYS A N 1
ATOM 1361 C CA . LYS A 1 187 ? -14.025 5.375 22.109 1.00 94.75 187 LYS A CA 1
ATOM 1362 C C . LYS A 1 187 ? -12.599 5.120 22.601 1.00 94.75 187 LYS A C 1
ATOM 1364 O O . LYS A 1 187 ? -11.689 5.842 22.189 1.00 94.75 187 LYS A O 1
ATOM 1369 N N . GLU A 1 188 ? -12.384 4.128 23.461 1.00 94.94 188 GLU A N 1
ATOM 1370 C CA . GLU A 1 188 ? -11.045 3.766 23.944 1.00 94.94 188 GLU A CA 1
ATOM 1371 C C . GLU A 1 188 ? -10.135 3.301 22.808 1.00 94.94 188 GLU A C 1
ATOM 1373 O O . GLU A 1 188 ? -9.015 3.807 22.670 1.00 94.94 188 GLU A O 1
ATOM 1378 N N . LEU A 1 189 ? -10.638 2.410 21.950 1.00 95.81 189 LEU A N 1
ATOM 1379 C CA . LEU A 1 189 ? -9.905 1.929 20.782 1.00 95.81 189 LEU A CA 1
ATOM 1380 C C . LEU A 1 189 ? -9.604 3.063 19.795 1.00 95.81 189 LEU A C 1
ATOM 1382 O O . LEU A 1 189 ? -8.466 3.203 19.343 1.00 95.81 189 LEU A O 1
ATOM 1386 N N . LEU A 1 190 ? -10.591 3.917 19.504 1.00 95.69 190 LEU A N 1
ATOM 1387 C CA . LEU A 1 190 ? -10.397 5.087 18.646 1.00 95.69 190 LEU A CA 1
ATOM 1388 C C . LEU A 1 190 ? -9.345 6.045 19.221 1.00 95.69 190 LEU A C 1
ATOM 1390 O O . LEU A 1 190 ? -8.518 6.566 18.475 1.00 95.69 190 LEU A O 1
ATOM 1394 N N . THR A 1 191 ? -9.348 6.256 20.539 1.00 95.00 191 THR A N 1
ATOM 1395 C CA . THR A 1 191 ? -8.361 7.110 21.212 1.00 95.00 191 THR A CA 1
ATOM 1396 C C . THR A 1 191 ? -6.961 6.535 21.034 1.00 95.00 191 THR A C 1
ATOM 1398 O O . THR A 1 191 ? -6.081 7.251 20.566 1.00 95.00 191 THR A O 1
ATOM 1401 N N . ALA A 1 192 ? -6.768 5.238 21.302 1.00 93.88 192 ALA A N 1
ATOM 1402 C CA . ALA A 1 192 ? -5.489 4.560 21.079 1.00 93.88 192 ALA A CA 1
ATOM 1403 C C . ALA A 1 192 ? -5.005 4.719 19.628 1.00 93.88 192 ALA A C 1
ATOM 1405 O O . ALA A 1 192 ? -3.836 5.024 19.375 1.00 93.88 192 ALA A O 1
ATOM 1406 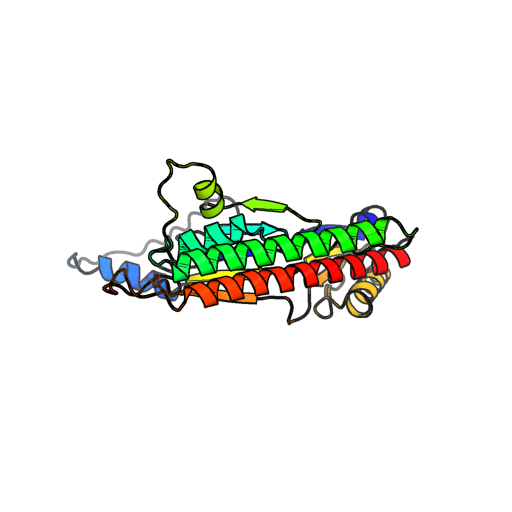N N . ALA A 1 193 ? -5.926 4.565 18.674 1.00 94.44 193 ALA A N 1
ATOM 1407 C CA . ALA A 1 193 ? -5.629 4.676 17.258 1.00 94.44 193 ALA A CA 1
ATOM 1408 C C . ALA A 1 193 ? -5.223 6.088 16.835 1.00 94.44 193 ALA A C 1
ATOM 1410 O O . ALA A 1 193 ? -4.208 6.256 16.157 1.00 94.44 193 ALA A O 1
ATOM 1411 N N . ALA A 1 194 ? -5.979 7.105 17.239 1.00 93.38 194 ALA A N 1
ATOM 1412 C CA . ALA A 1 194 ? -5.766 8.475 16.793 1.00 93.38 194 ALA A CA 1
ATOM 1413 C C . ALA A 1 194 ? -4.563 9.149 17.472 1.00 93.38 194 ALA A C 1
ATOM 1415 O O . ALA A 1 194 ? -3.796 9.835 16.789 1.00 93.38 194 ALA A O 1
ATOM 1416 N N . THR A 1 195 ? -4.387 8.968 18.786 1.00 90.12 195 THR A N 1
ATOM 1417 C CA . THR A 1 195 ? -3.390 9.721 19.567 1.00 90.12 195 THR A CA 1
ATOM 1418 C C . THR A 1 195 ? -2.015 9.061 19.554 1.00 90.12 195 THR A C 1
ATOM 1420 O O . THR A 1 195 ? -1.024 9.727 19.267 1.00 90.12 195 THR A O 1
ATOM 1423 N N . GLU A 1 196 ? -1.946 7.755 19.811 1.00 87.56 196 GLU A N 1
ATOM 1424 C CA . GLU A 1 196 ? -0.683 7.010 19.925 1.00 87.56 196 GLU A CA 1
ATOM 1425 C C . GLU A 1 196 ? -0.317 6.302 18.617 1.00 87.56 196 GLU A C 1
ATOM 1427 O O . GLU A 1 196 ? 0.844 6.305 18.203 1.00 87.56 196 GLU A O 1
ATOM 1432 N N . GLY A 1 197 ? -1.314 5.731 17.935 1.00 87.00 197 GLY A N 1
ATOM 1433 C CA . GLY A 1 197 ? -1.131 5.074 16.642 1.00 87.00 197 GLY A CA 1
ATOM 1434 C C . GLY A 1 197 ? -1.025 6.041 15.455 1.00 87.00 197 GLY A C 1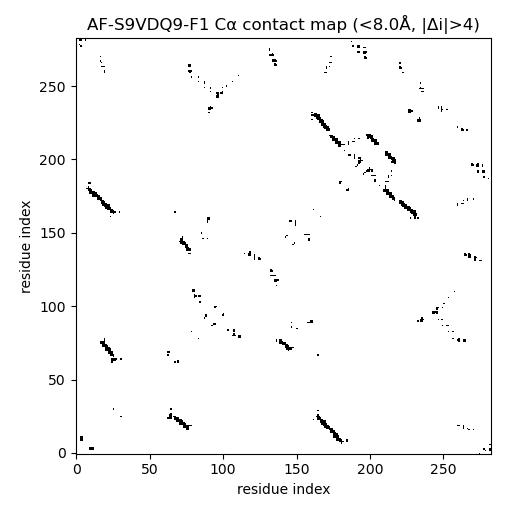
ATOM 1435 O O . GLY A 1 197 ? -0.526 5.662 14.401 1.00 87.00 197 GLY A O 1
ATOM 1436 N N . GLY A 1 198 ? -1.473 7.295 15.583 1.00 89.88 198 GLY A N 1
ATOM 1437 C CA . GLY A 1 198 ? -1.448 8.281 14.492 1.00 89.88 198 GLY A CA 1
ATOM 1438 C C . GLY A 1 198 ? -2.459 8.030 13.358 1.00 89.88 198 GLY A C 1
ATOM 1439 O O . GLY A 1 198 ? -2.330 8.608 12.274 1.00 89.88 198 GLY A O 1
ATOM 1440 N N . TYR A 1 199 ? -3.476 7.199 13.591 1.00 93.62 199 TYR A N 1
ATOM 1441 C CA . TYR A 1 199 ? -4.559 6.862 12.661 1.00 93.62 199 TYR A CA 1
ATOM 1442 C C . TYR A 1 199 ? -5.718 7.868 12.774 1.00 93.62 199 TYR A C 1
ATOM 1444 O O . TYR A 1 199 ? -6.838 7.521 13.135 1.00 93.62 199 TYR A O 1
ATOM 1452 N N . ARG A 1 200 ? -5.457 9.149 12.490 1.00 91.06 200 ARG A N 1
ATOM 1453 C CA . ARG A 1 200 ? -6.432 10.253 12.640 1.00 91.06 200 ARG A CA 1
ATOM 1454 C C . ARG A 1 200 ? -7.637 10.199 11.690 1.00 91.06 200 ARG A C 1
ATOM 1456 O O . ARG A 1 200 ? -8.616 10.879 11.953 1.00 91.06 200 ARG A O 1
ATOM 1463 N N . ASN A 1 201 ? -7.584 9.386 10.631 1.00 93.12 201 ASN A N 1
ATOM 1464 C CA . ASN A 1 201 ? -8.725 9.139 9.736 1.00 93.12 201 ASN A CA 1
ATOM 1465 C C . ASN A 1 201 ? -9.634 8.001 10.239 1.00 93.12 201 ASN A C 1
ATOM 1467 O O . ASN A 1 201 ? -10.520 7.541 9.517 1.00 93.12 201 ASN A O 1
ATOM 1471 N N . SER A 1 202 ? -9.378 7.499 11.449 1.00 95.00 202 SER A N 1
ATOM 1472 C CA . SER A 1 202 ? -10.222 6.500 12.096 1.00 95.00 202 SER A CA 1
ATOM 1473 C C . SER A 1 202 ? -11.526 7.118 12.584 1.00 95.00 202 SER A C 1
ATOM 1475 O O . SER A 1 202 ? -11.590 8.307 12.893 1.00 95.00 202 SER A O 1
ATOM 1477 N N . GLY A 1 203 ? -12.563 6.297 12.703 1.00 95.25 203 GLY A N 1
ATOM 1478 C CA . GLY A 1 203 ? -13.864 6.747 13.179 1.00 95.25 203 GLY A CA 1
ATOM 1479 C C . GLY A 1 203 ? -14.715 5.607 13.711 1.00 95.25 203 GLY A C 1
ATOM 1480 O O . GLY A 1 203 ? -14.458 4.433 13.437 1.00 95.25 203 GLY A O 1
ATOM 1481 N N . VAL A 1 204 ? -15.747 5.970 14.469 1.00 95.62 204 VAL A N 1
ATOM 1482 C CA . VAL A 1 204 ? -16.751 5.035 14.979 1.00 95.62 204 VAL A CA 1
ATOM 1483 C C . VAL A 1 204 ? -18.060 5.299 14.253 1.00 95.62 204 VAL A C 1
ATOM 1485 O O . VAL A 1 204 ? -18.540 6.430 14.216 1.00 95.62 204 VAL A O 1
ATOM 1488 N N . THR A 1 205 ? -18.632 4.255 13.663 1.00 91.38 205 THR A N 1
ATOM 1489 C CA . THR A 1 205 ? -19.977 4.329 13.087 1.00 91.38 205 THR A CA 1
ATOM 1490 C C . THR A 1 205 ? -20.996 4.225 14.228 1.00 91.38 205 THR A C 1
ATOM 1492 O O . THR A 1 205 ? -20.862 3.311 15.049 1.00 91.38 205 THR A O 1
ATOM 1495 N N . PRO A 1 206 ? -21.968 5.156 14.321 1.00 73.62 206 PRO A N 1
ATOM 1496 C CA . PRO A 1 206 ? -22.899 5.241 15.444 1.00 73.62 206 PRO A CA 1
ATOM 1497 C C . PRO A 1 206 ? -23.760 3.977 15.614 1.00 73.62 206 PRO A C 1
ATOM 1499 O O . PRO A 1 206 ? -23.901 3.187 14.675 1.00 73.62 206 PRO A O 1
ATOM 1502 N N . PRO A 1 207 ? -24.338 3.783 16.814 1.00 67.12 207 PRO A N 1
ATOM 1503 C C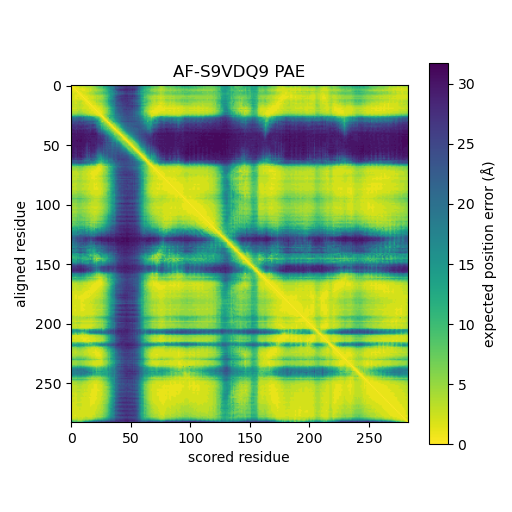A . PRO A 1 207 ? -25.052 2.564 17.167 1.00 67.12 207 PRO A CA 1
ATOM 1504 C C . PRO A 1 207 ? -26.276 2.341 16.269 1.00 67.12 207 PRO A C 1
ATOM 1506 O O . PRO A 1 207 ? -27.221 3.125 16.254 1.00 67.12 207 PRO A O 1
ATOM 1509 N N . GLY A 1 208 ? -26.226 1.234 15.529 1.00 76.19 208 GLY A N 1
ATOM 1510 C CA . GLY A 1 208 ? -27.339 0.622 14.808 1.00 76.19 208 GLY A CA 1
ATOM 1511 C C . GLY A 1 208 ? -27.354 -0.874 15.117 1.00 76.19 208 GLY A C 1
ATOM 1512 O O . GLY A 1 208 ? -27.392 -1.263 16.278 1.00 76.19 208 GLY A O 1
ATOM 1513 N N . LYS A 1 209 ? -27.238 -1.737 14.097 1.00 79.06 209 LYS A N 1
ATOM 1514 C CA . LYS A 1 209 ? -27.084 -3.189 14.324 1.00 79.06 209 LYS A CA 1
ATOM 1515 C C . LYS A 1 209 ? -25.785 -3.554 15.062 1.00 79.06 209 LYS A C 1
ATOM 1517 O O . LYS A 1 209 ? -25.778 -4.544 15.782 1.00 79.06 209 LYS A O 1
ATOM 1522 N N . LYS A 1 210 ? -24.699 -2.797 14.845 1.00 89.12 210 LYS A N 1
ATOM 1523 C CA . LYS A 1 210 ? -23.349 -3.041 15.388 1.00 89.12 210 LYS A CA 1
ATOM 1524 C C . LYS A 1 210 ? -22.613 -1.719 15.609 1.00 89.12 210 LYS A C 1
ATOM 1526 O O . LYS A 1 210 ? -22.782 -0.804 14.804 1.00 89.12 210 LYS A O 1
ATOM 1531 N N . ILE A 1 211 ? -21.786 -1.626 16.651 1.00 95.62 211 ILE A N 1
ATOM 1532 C CA . ILE A 1 211 ? -20.886 -0.482 16.873 1.00 95.62 211 ILE A CA 1
ATOM 1533 C C . ILE A 1 211 ? -19.548 -0.822 16.219 1.00 95.62 211 ILE A C 1
ATOM 1535 O O . ILE A 1 211 ? -18.866 -1.744 16.655 1.00 95.62 211 ILE A O 1
ATOM 1539 N N . MET A 1 212 ? -19.176 -0.096 15.166 1.00 95.56 212 MET A N 1
ATOM 1540 C CA . MET A 1 212 ? -17.976 -0.397 14.377 1.00 95.56 212 MET A CA 1
ATOM 1541 C C . MET A 1 212 ? -16.932 0.704 14.520 1.00 95.56 212 MET A C 1
ATOM 1543 O O . MET A 1 212 ? -17.178 1.842 14.123 1.00 95.56 212 MET A O 1
ATOM 1547 N N . CYS A 1 213 ? -15.747 0.355 15.015 1.00 96.25 213 CYS A N 1
ATOM 1548 C CA . CYS A 1 213 ? -14.559 1.199 14.987 1.00 96.25 213 CYS A CA 1
ATOM 1549 C C . CYS A 1 213 ? -13.713 0.861 13.751 1.00 96.25 213 CYS A C 1
ATOM 1551 O O . CYS A 1 213 ? -13.116 -0.213 13.654 1.00 96.25 213 CYS A O 1
ATOM 1553 N N . GLY A 1 214 ? -13.662 1.782 12.790 1.00 96.62 214 GLY A N 1
ATOM 1554 C CA . GLY A 1 214 ? -12.789 1.691 11.623 1.00 96.62 214 GLY A CA 1
ATOM 1555 C C . GLY A 1 214 ? -11.465 2.392 11.891 1.00 96.62 214 GLY A C 1
ATOM 1556 O O . GLY A 1 214 ? -11.441 3.610 12.049 1.00 96.62 214 GLY A O 1
ATOM 1557 N N . ILE A 1 215 ? -10.371 1.635 11.908 1.00 96.12 215 ILE A N 1
ATOM 1558 C CA . ILE A 1 215 ? -9.011 2.151 12.049 1.00 96.12 215 ILE A CA 1
ATOM 1559 C C . ILE A 1 215 ? -8.412 2.339 10.661 1.00 96.12 215 ILE A C 1
ATOM 1561 O O . ILE A 1 215 ? -8.222 1.372 9.923 1.00 96.12 215 ILE A O 1
ATOM 1565 N N . ARG A 1 216 ? -8.134 3.593 10.295 1.00 93.38 216 ARG A N 1
ATOM 1566 C CA . ARG A 1 216 ? -7.658 3.970 8.957 1.00 93.38 216 ARG A CA 1
ATOM 1567 C C . ARG A 1 216 ? -6.485 4.922 9.045 1.00 93.38 216 ARG A C 1
ATOM 1569 O O . ARG A 1 216 ? -6.468 5.849 9.859 1.00 93.38 216 ARG A O 1
ATOM 1576 N N . CYS A 1 217 ? -5.484 4.678 8.208 1.00 83.31 217 CYS A N 1
ATOM 1577 C CA . CYS A 1 217 ? -4.264 5.462 8.248 1.00 83.31 217 CYS A CA 1
ATOM 1578 C C . CYS A 1 217 ? -4.476 6.905 7.771 1.00 83.31 217 CYS A C 1
ATOM 1580 O O . CYS A 1 217 ? -5.410 7.222 7.032 1.00 83.31 217 CYS A O 1
ATOM 1582 N N . THR A 1 218 ? -3.585 7.785 8.219 1.00 70.69 218 THR A N 1
ATOM 1583 C CA . THR A 1 218 ? -3.535 9.193 7.825 1.00 70.69 218 THR A CA 1
ATOM 1584 C C . THR A 1 218 ? -2.914 9.390 6.450 1.00 70.69 218 THR A C 1
ATOM 1586 O O . THR A 1 218 ? -2.167 8.548 5.947 1.00 70.69 218 THR A O 1
ATOM 1589 N N . THR A 1 219 ? -3.214 10.543 5.855 1.00 67.56 219 THR A N 1
ATOM 1590 C CA . THR A 1 219 ? -2.572 11.024 4.632 1.00 67.56 219 THR A CA 1
ATOM 1591 C C . THR A 1 219 ? -1.045 11.03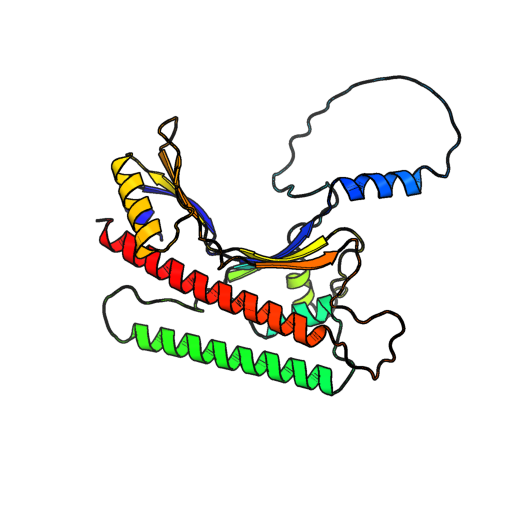1 4.786 1.00 67.56 219 THR A C 1
ATOM 1593 O O . THR A 1 219 ? -0.511 11.348 5.848 1.00 67.56 219 THR A O 1
ATOM 1596 N N . GLY A 1 220 ? -0.332 10.631 3.730 1.00 80.69 220 GLY A N 1
ATOM 1597 C CA . GLY A 1 220 ? 1.134 10.679 3.663 1.00 80.69 220 GLY A CA 1
ATOM 1598 C C . GLY A 1 220 ? 1.845 9.325 3.683 1.00 80.69 220 GLY A C 1
ATOM 1599 O O . GLY A 1 220 ? 2.929 9.224 3.110 1.00 80.69 220 GLY A O 1
ATOM 1600 N N . LEU A 1 221 ? 1.247 8.265 4.245 1.00 87.31 221 LEU A N 1
ATOM 1601 C CA . LEU A 1 221 ? 1.796 6.918 4.039 1.00 87.31 221 LEU A CA 1
ATOM 1602 C C . LEU A 1 221 ? 1.425 6.391 2.661 1.00 87.31 221 LEU A C 1
ATOM 1604 O O . LEU A 1 221 ? 2.326 5.973 1.953 1.00 87.31 221 LEU A O 1
ATOM 1608 N N . GLY A 1 222 ? 0.165 6.518 2.240 1.00 92.88 222 GLY A N 1
ATOM 1609 C CA . GLY A 1 222 ? -0.285 6.067 0.922 1.00 92.88 222 GLY A CA 1
ATOM 1610 C C . GLY A 1 222 ? 0.540 6.610 -0.254 1.00 92.88 222 GLY A C 1
ATOM 1611 O O . GLY A 1 222 ? 1.150 7.683 -0.169 1.00 92.88 222 GLY A O 1
ATOM 1612 N N . MET A 1 223 ? 0.558 5.854 -1.346 1.00 95.69 223 MET A N 1
ATOM 1613 C CA . MET A 1 223 ? 1.124 6.251 -2.633 1.00 95.69 223 MET A CA 1
ATOM 1614 C C . MET A 1 223 ? 0.304 5.627 -3.757 1.00 95.69 223 MET A C 1
ATOM 1616 O O . MET A 1 223 ? -0.063 4.461 -3.660 1.00 95.69 223 MET A O 1
ATOM 1620 N N . GLU A 1 224 ? 0.051 6.390 -4.813 1.00 96.00 224 GLU A N 1
ATOM 1621 C CA . GLU A 1 224 ? -0.542 5.906 -6.055 1.00 96.00 224 GLU A CA 1
ATOM 1622 C C . GLU A 1 224 ? 0.101 6.665 -7.213 1.00 96.00 224 GLU A C 1
ATOM 1624 O O . GLU A 1 224 ? 0.036 7.893 -7.254 1.00 96.00 224 GLU A O 1
ATOM 1629 N N . VAL A 1 225 ? 0.774 5.942 -8.105 1.00 97.50 225 VAL A N 1
ATOM 1630 C CA . VAL A 1 225 ? 1.470 6.521 -9.258 1.00 97.50 225 VAL A CA 1
ATOM 1631 C C . VAL A 1 225 ? 1.080 5.743 -10.512 1.00 97.50 225 VAL A C 1
ATOM 1633 O O . VAL A 1 225 ? 1.349 4.539 -10.563 1.00 97.50 225 VAL A O 1
ATOM 1636 N N . PRO A 1 226 ? 0.462 6.383 -11.518 1.00 96.38 226 PRO A N 1
ATOM 1637 C CA . PRO A 1 226 ? 0.192 5.732 -12.791 1.00 96.38 226 PRO A CA 1
ATOM 1638 C C . PRO A 1 226 ? 1.508 5.503 -13.545 1.00 96.38 226 PRO A C 1
ATOM 1640 O O . PRO A 1 226 ? 2.293 6.427 -13.745 1.00 96.38 226 PRO A O 1
ATOM 1643 N N . LEU A 1 227 ? 1.756 4.256 -13.939 1.00 95.44 227 LEU A N 1
ATOM 1644 C CA . LEU A 1 227 ? 2.934 3.843 -14.712 1.00 95.44 227 LEU A CA 1
ATOM 1645 C C . LEU A 1 227 ? 2.576 3.521 -16.167 1.00 95.44 227 LEU A C 1
ATOM 1647 O O . LEU A 1 227 ? 3.390 3.710 -17.070 1.00 95.44 227 LEU A O 1
ATOM 1651 N N . VAL A 1 228 ? 1.344 3.058 -16.384 1.00 93.31 228 VAL A N 1
ATOM 1652 C CA . VAL A 1 228 ? 0.724 2.866 -17.698 1.00 93.31 228 VAL A CA 1
ATOM 1653 C C . VAL A 1 228 ? -0.574 3.657 -17.694 1.00 93.31 228 VAL A C 1
ATOM 1655 O O . VAL A 1 228 ? -1.320 3.543 -16.723 1.00 93.31 228 VAL A O 1
ATOM 1658 N N . MET A 1 229 ? -0.852 4.437 -18.736 1.00 91.75 229 MET A N 1
ATOM 1659 C CA . MET A 1 229 ? -2.135 5.136 -18.899 1.00 91.75 229 MET A CA 1
ATOM 1660 C C . MET A 1 229 ? -2.629 4.968 -20.327 1.00 91.75 229 MET A C 1
ATOM 1662 O O . MET A 1 229 ? -1.848 5.137 -21.262 1.00 91.75 229 MET A O 1
ATOM 1666 N N . SER A 1 230 ? -3.903 4.614 -20.486 1.00 87.06 230 SER A N 1
ATOM 1667 C CA . SER A 1 230 ? -4.524 4.315 -21.782 1.00 87.06 230 SER A CA 1
ATOM 1668 C C . SER A 1 230 ? -3.673 3.356 -22.633 1.00 87.06 230 SER A C 1
ATOM 1670 O O . SER A 1 230 ? -3.482 3.556 -23.828 1.00 87.06 230 SER A O 1
ATOM 1672 N N . GLY A 1 231 ? -3.079 2.340 -21.990 1.00 82.31 231 GLY A N 1
ATOM 1673 C CA . GLY A 1 231 ? -2.170 1.374 -22.626 1.00 82.31 231 GLY A CA 1
ATOM 1674 C C . GLY A 1 231 ? -0.742 1.866 -22.913 1.00 82.31 231 GLY A C 1
ATOM 1675 O O . GLY A 1 231 ? 0.136 1.060 -23.224 1.00 82.31 231 GLY A O 1
ATOM 1676 N N . CYS A 1 232 ? -0.457 3.162 -22.769 1.00 89.94 232 CYS A N 1
ATOM 1677 C CA . CYS A 1 232 ? 0.881 3.725 -22.943 1.00 89.94 232 CYS A CA 1
ATOM 1678 C C . CYS A 1 232 ? 1.733 3.482 -21.694 1.00 89.94 232 CYS A C 1
ATOM 1680 O O . CYS A 1 232 ? 1.490 4.070 -20.639 1.00 89.94 232 CYS A O 1
ATOM 1682 N N . ASN A 1 233 ? 2.749 2.624 -21.806 1.00 92.62 233 ASN A N 1
ATOM 1683 C CA . ASN A 1 233 ? 3.682 2.341 -20.718 1.00 92.62 233 ASN A CA 1
ATOM 1684 C C . ASN A 1 233 ? 4.822 3.370 -20.675 1.00 92.62 233 ASN A C 1
ATOM 1686 O O . ASN A 1 233 ? 5.741 3.318 -21.490 1.00 92.62 233 ASN A O 1
ATOM 1690 N N . TYR A 1 234 ? 4.797 4.261 -19.683 1.00 93.25 234 TYR A N 1
ATOM 1691 C CA . TYR A 1 234 ? 5.789 5.330 -19.526 1.00 93.25 234 TYR A CA 1
ATOM 1692 C C . TYR A 1 234 ? 7.138 4.842 -18.994 1.00 93.25 234 TYR A C 1
ATOM 1694 O O . TYR A 1 234 ? 8.130 5.561 -19.081 1.00 93.25 234 TYR A O 1
ATOM 1702 N N . MET A 1 235 ? 7.193 3.643 -18.414 1.00 93.75 235 MET A N 1
ATOM 1703 C CA . MET A 1 235 ? 8.441 3.070 -17.899 1.00 93.75 235 MET A CA 1
ATOM 1704 C C . MET A 1 235 ? 9.234 2.353 -18.997 1.00 93.75 235 MET A C 1
ATOM 1706 O O . MET A 1 235 ? 10.444 2.147 -18.863 1.00 93.75 235 MET A O 1
ATOM 1710 N N . ALA A 1 236 ? 8.563 1.998 -20.094 1.00 89.88 236 ALA A N 1
ATOM 1711 C CA . ALA A 1 236 ? 9.201 1.432 -21.265 1.00 89.88 236 ALA A CA 1
ATOM 1712 C C . ALA A 1 236 ? 10.044 2.477 -22.003 1.00 89.88 236 ALA A C 1
ATOM 1714 O O . ALA A 1 236 ? 9.885 3.689 -21.864 1.00 89.88 236 ALA A O 1
ATOM 1715 N N . ARG A 1 237 ? 10.948 1.966 -22.831 1.00 85.75 237 ARG A N 1
ATOM 1716 C CA . ARG A 1 237 ? 11.693 2.774 -23.793 1.00 85.75 237 ARG A CA 1
ATOM 1717 C C . ARG A 1 237 ? 10.759 3.306 -24.871 1.00 85.75 237 ARG A C 1
ATOM 1719 O O . ARG A 1 237 ? 9.837 2.594 -25.277 1.00 85.75 237 ARG A O 1
ATOM 1726 N N . ALA A 1 238 ? 11.046 4.492 -25.400 1.00 81.06 238 ALA A N 1
ATOM 1727 C CA . ALA A 1 238 ? 10.312 4.979 -26.558 1.00 81.06 238 ALA A CA 1
ATOM 1728 C C . ALA A 1 238 ? 10.578 4.088 -27.784 1.00 81.06 238 ALA A C 1
ATOM 1730 O O . ALA A 1 238 ? 11.688 3.589 -28.007 1.00 81.06 238 ALA A O 1
ATOM 1731 N N . SER A 1 239 ? 9.541 3.876 -28.594 1.00 76.00 239 SER A N 1
ATOM 1732 C CA . SER A 1 239 ? 9.649 3.122 -29.841 1.00 76.00 239 SER A CA 1
ATOM 1733 C C . SER A 1 239 ? 10.625 3.811 -30.797 1.00 76.00 239 SER A C 1
ATOM 1735 O O . SER A 1 239 ? 10.436 4.979 -31.128 1.00 76.00 239 SER A O 1
ATOM 1737 N N . GLY A 1 240 ? 11.641 3.084 -31.267 1.00 75.44 240 GLY A N 1
ATOM 1738 C CA . GLY A 1 240 ? 12.621 3.594 -32.233 1.00 75.44 240 GLY A CA 1
ATOM 1739 C C . GLY A 1 240 ? 13.909 4.159 -31.626 1.00 75.44 240 GLY A C 1
ATOM 1740 O O . GLY A 1 240 ? 14.808 4.528 -32.378 1.00 75.44 240 GLY A O 1
ATOM 1741 N N . GLU A 1 241 ? 14.051 4.183 -30.298 1.00 78.50 241 GLU A N 1
ATOM 1742 C CA . GLU A 1 241 ? 15.342 4.493 -29.678 1.00 78.50 241 GLU A CA 1
ATOM 1743 C C . GLU A 1 241 ? 16.396 3.430 -30.009 1.00 78.50 241 GLU A C 1
ATOM 1745 O O . GLU A 1 241 ? 16.143 2.222 -29.938 1.00 78.50 241 GLU A O 1
ATOM 1750 N N . ALA A 1 242 ? 17.610 3.886 -30.327 1.00 78.44 242 ALA A N 1
ATOM 1751 C CA . ALA A 1 242 ? 18.745 3.000 -30.537 1.00 78.44 242 ALA A CA 1
ATOM 1752 C C . ALA A 1 242 ? 19.040 2.192 -29.264 1.00 78.44 242 ALA A C 1
ATOM 1754 O O . ALA A 1 242 ? 19.015 2.721 -28.152 1.00 78.44 242 ALA A O 1
ATOM 1755 N N . ALA A 1 243 ? 19.384 0.913 -29.433 1.00 76.12 243 ALA A N 1
ATOM 1756 C CA . ALA A 1 243 ? 19.649 -0.000 -28.320 1.00 76.12 243 ALA A CA 1
ATOM 1757 C C . ALA A 1 243 ? 20.796 0.454 -27.392 1.00 76.12 243 ALA A C 1
ATOM 1759 O O . ALA A 1 243 ? 20.881 -0.029 -26.269 1.00 76.12 243 ALA A O 1
ATOM 1760 N N . SER A 1 244 ? 21.652 1.369 -27.855 1.00 79.75 244 SER A N 1
ATOM 1761 C CA . SER A 1 244 ? 22.782 1.935 -27.112 1.00 79.75 244 SER A CA 1
ATOM 1762 C C . SER A 1 244 ? 22.420 3.096 -26.180 1.00 79.75 244 SER A C 1
ATOM 1764 O O . SER A 1 244 ? 23.268 3.529 -25.411 1.00 79.75 244 SER A O 1
ATOM 1766 N N . VAL A 1 245 ? 21.213 3.658 -26.275 1.00 85.44 245 VAL A N 1
ATOM 1767 C CA . VAL A 1 245 ? 20.789 4.791 -25.433 1.00 85.44 245 VAL A CA 1
ATOM 1768 C C . VAL A 1 245 ? 20.240 4.247 -24.120 1.00 85.44 245 VAL A C 1
ATOM 1770 O O . VAL A 1 245 ? 19.513 3.270 -24.149 1.00 85.44 245 VAL A O 1
ATOM 1773 N N . THR A 1 246 ? 20.510 4.857 -22.972 1.00 88.25 246 THR A N 1
ATOM 1774 C CA . THR A 1 246 ? 19.939 4.439 -21.676 1.00 88.25 246 THR A CA 1
ATOM 1775 C C . THR A 1 246 ? 18.477 4.875 -21.531 1.00 88.25 246 THR A C 1
ATOM 1777 O O . THR A 1 246 ? 18.142 6.004 -21.878 1.00 88.25 246 THR A O 1
ATOM 1780 N N . ASN A 1 247 ? 17.607 4.019 -20.986 1.00 91.19 247 ASN A N 1
ATOM 1781 C CA . ASN A 1 247 ? 16.225 4.355 -20.641 1.00 91.19 247 ASN A CA 1
ATOM 1782 C C . ASN A 1 247 ? 16.207 5.341 -19.456 1.00 91.19 247 ASN A C 1
ATOM 1784 O O . ASN A 1 247 ? 16.506 4.932 -18.326 1.00 91.19 247 ASN A O 1
ATOM 1788 N N . PRO A 1 248 ? 15.807 6.608 -19.658 1.00 88.50 248 PRO A N 1
ATOM 1789 C CA . PRO A 1 248 ? 15.831 7.610 -18.594 1.00 88.50 248 PRO A CA 1
ATOM 1790 C C . PRO A 1 248 ? 14.847 7.298 -17.454 1.00 88.50 248 PRO A C 1
ATOM 1792 O O . PRO A 1 248 ? 15.102 7.648 -16.302 1.00 88.50 248 PRO A O 1
ATOM 1795 N N . ASN A 1 249 ? 13.752 6.585 -17.736 1.00 94.38 249 ASN A N 1
ATOM 1796 C CA . ASN A 1 249 ? 12.699 6.300 -16.758 1.00 94.38 249 ASN A CA 1
ATOM 1797 C C . ASN A 1 249 ? 13.016 5.086 -15.872 1.00 94.38 249 ASN A C 1
ATOM 1799 O O . ASN A 1 249 ? 12.364 4.882 -14.846 1.00 94.38 249 ASN A O 1
ATOM 1803 N N . ARG A 1 250 ? 14.052 4.303 -16.206 1.00 94.50 250 ARG A N 1
ATOM 1804 C CA . ARG A 1 250 ? 14.464 3.130 -15.417 1.00 94.50 250 ARG A CA 1
ATOM 1805 C C . ARG A 1 250 ? 14.859 3.507 -13.988 1.00 94.50 250 ARG A C 1
ATOM 1807 O O . ARG A 1 250 ? 14.432 2.851 -13.041 1.00 94.50 250 ARG A O 1
ATOM 1814 N N . LEU A 1 251 ? 15.632 4.583 -13.822 1.00 95.19 251 LEU A N 1
ATOM 1815 C CA . LEU A 1 251 ? 16.025 5.090 -12.503 1.00 95.19 251 LEU A CA 1
ATOM 1816 C C . LEU A 1 251 ? 14.818 5.612 -11.712 1.00 95.19 251 LEU A C 1
ATOM 1818 O O . LEU A 1 251 ? 14.726 5.397 -10.504 1.00 95.19 251 LEU A O 1
ATOM 1822 N N . TYR A 1 252 ? 13.879 6.271 -12.392 1.00 97.06 252 TYR A N 1
ATOM 1823 C CA . TYR A 1 252 ? 12.668 6.781 -11.758 1.00 97.06 252 TYR A CA 1
ATOM 1824 C C . TYR A 1 252 ? 11.811 5.647 -11.182 1.00 97.06 252 TYR A C 1
ATOM 1826 O O . TYR A 1 252 ? 11.410 5.722 -10.021 1.00 97.06 252 TYR A O 1
ATOM 1834 N N . LEU A 1 253 ? 11.612 4.558 -11.934 1.00 96.94 253 LEU A N 1
ATOM 1835 C CA . LEU A 1 253 ? 10.887 3.385 -11.440 1.00 96.94 253 LEU A CA 1
ATOM 1836 C C . LEU A 1 253 ? 11.552 2.779 -10.195 1.00 96.94 253 LEU A C 1
ATOM 1838 O O . LEU A 1 253 ? 10.860 2.488 -9.221 1.00 96.94 253 LEU A O 1
ATOM 1842 N N . TRP A 1 254 ? 12.884 2.654 -10.184 1.00 97.12 254 TRP A N 1
ATOM 1843 C CA . TRP A 1 254 ? 13.628 2.217 -8.995 1.00 97.12 254 TRP A CA 1
ATOM 1844 C C . TRP A 1 254 ? 13.348 3.108 -7.777 1.00 97.12 254 TRP A C 1
ATOM 1846 O O . TRP A 1 254 ? 13.048 2.596 -6.699 1.00 97.12 254 TRP A O 1
ATOM 1856 N N . HIS A 1 255 ? 13.363 4.433 -7.947 1.00 97.19 255 HIS A N 1
ATOM 1857 C CA . HIS A 1 255 ? 13.043 5.368 -6.866 1.00 97.19 255 HIS A CA 1
ATOM 1858 C C . HIS A 1 255 ? 11.597 5.257 -6.372 1.00 97.19 255 HIS A C 1
ATOM 1860 O O . HIS A 1 255 ? 11.355 5.391 -5.172 1.00 97.19 255 HIS A O 1
ATOM 1866 N N . LEU A 1 256 ? 10.636 4.992 -7.260 1.00 98.06 256 LEU A N 1
ATOM 1867 C CA . LEU A 1 256 ? 9.245 4.770 -6.866 1.00 98.06 256 LEU A CA 1
ATOM 1868 C C . LEU A 1 256 ? 9.075 3.486 -6.049 1.00 98.06 256 LEU A C 1
ATOM 1870 O O . LEU A 1 256 ? 8.357 3.491 -5.049 1.00 98.06 256 LEU A O 1
ATOM 1874 N N . LEU A 1 257 ? 9.738 2.399 -6.447 1.00 97.38 257 LEU A N 1
ATOM 1875 C CA . LEU A 1 257 ? 9.706 1.133 -5.711 1.00 97.38 257 LEU A CA 1
ATOM 1876 C C . LEU A 1 257 ? 10.370 1.270 -4.336 1.00 97.38 257 LEU A C 1
ATOM 1878 O O . LEU A 1 257 ? 9.828 0.788 -3.341 1.00 97.38 257 LEU A O 1
ATOM 1882 N N . ASP A 1 258 ? 11.490 1.991 -4.258 1.00 95.62 258 ASP A N 1
ATOM 1883 C CA . ASP A 1 258 ? 12.118 2.323 -2.980 1.00 95.62 258 ASP A CA 1
ATOM 1884 C C . ASP A 1 258 ? 11.173 3.133 -2.095 1.00 95.62 258 ASP A C 1
ATOM 1886 O O . ASP A 1 258 ? 10.951 2.770 -0.942 1.00 95.62 258 ASP A O 1
ATOM 1890 N N . LEU A 1 259 ? 10.553 4.185 -2.634 1.00 96.56 259 LEU A N 1
ATOM 1891 C CA . LEU A 1 259 ? 9.596 5.005 -1.894 1.00 96.56 259 LEU A CA 1
ATOM 1892 C C . LEU A 1 259 ? 8.392 4.181 -1.405 1.00 96.56 259 LEU A C 1
ATOM 1894 O O . LEU A 1 259 ? 7.922 4.390 -0.283 1.00 96.56 259 LEU A O 1
ATOM 1898 N N . ALA A 1 260 ? 7.908 3.225 -2.207 1.00 96.88 260 ALA A N 1
ATOM 1899 C CA . ALA A 1 260 ? 6.864 2.284 -1.797 1.00 96.88 260 ALA A CA 1
ATOM 1900 C C . ALA A 1 260 ? 7.300 1.478 -0.566 1.00 96.88 260 ALA A C 1
ATOM 1902 O O . ALA A 1 260 ? 6.549 1.383 0.409 1.00 96.88 260 ALA A O 1
ATOM 1903 N N . ASN A 1 261 ? 8.529 0.955 -0.579 1.00 95.12 261 ASN A N 1
ATOM 1904 C CA . ASN A 1 261 ? 9.080 0.219 0.552 1.00 95.12 261 ASN A CA 1
ATOM 1905 C C . ASN A 1 261 ? 9.289 1.104 1.782 1.00 95.12 261 ASN A C 1
ATOM 1907 O O . ASN A 1 261 ? 8.937 0.697 2.884 1.00 95.12 261 ASN A O 1
ATOM 1911 N N . GLU A 1 262 ? 9.812 2.321 1.632 1.00 93.56 262 GLU A N 1
ATOM 1912 C CA . GLU A 1 262 ? 9.968 3.258 2.753 1.00 93.56 262 GLU A CA 1
ATOM 1913 C C . GLU A 1 262 ? 8.636 3.533 3.449 1.00 93.56 262 GLU A C 1
ATOM 1915 O O . GLU A 1 262 ? 8.535 3.502 4.679 1.00 93.56 262 GLU A O 1
ATOM 1920 N N . LYS A 1 263 ? 7.591 3.750 2.650 1.00 94.81 263 LYS A N 1
ATOM 1921 C CA . LYS A 1 263 ? 6.223 3.946 3.128 1.00 94.81 263 LYS A CA 1
ATOM 1922 C C . LYS A 1 263 ? 5.666 2.696 3.806 1.00 94.81 263 LYS A C 1
ATOM 1924 O O . LYS A 1 263 ? 4.995 2.830 4.829 1.00 94.81 263 LYS A O 1
ATOM 1929 N N . MET A 1 264 ? 5.974 1.506 3.293 1.00 93.62 264 MET A N 1
ATOM 1930 C CA . MET A 1 264 ? 5.594 0.236 3.914 1.00 93.62 264 MET A CA 1
ATOM 1931 C C . MET A 1 264 ? 6.278 0.024 5.271 1.00 93.62 264 MET A C 1
ATOM 1933 O O . MET A 1 264 ? 5.606 -0.251 6.261 1.00 93.62 264 MET A O 1
ATOM 1937 N N . LEU A 1 265 ? 7.588 0.249 5.368 1.00 92.12 265 LEU A N 1
ATOM 1938 C CA . LEU A 1 265 ? 8.326 0.131 6.632 1.00 92.12 265 LEU A CA 1
ATOM 1939 C C . LEU A 1 265 ? 7.828 1.154 7.670 1.00 92.12 265 LEU A C 1
ATOM 1941 O O . LEU A 1 265 ? 7.675 0.850 8.856 1.00 92.12 265 LEU A O 1
ATOM 1945 N N . ALA A 1 266 ? 7.509 2.377 7.233 1.00 91.81 266 ALA A N 1
ATOM 1946 C CA . ALA A 1 266 ? 6.890 3.381 8.096 1.00 91.81 266 ALA A CA 1
ATOM 1947 C C . ALA A 1 266 ? 5.470 2.979 8.544 1.00 91.81 266 ALA A C 1
ATOM 1949 O O . ALA A 1 266 ? 5.070 3.289 9.672 1.00 91.81 266 ALA A O 1
ATOM 1950 N N . ASN A 1 267 ? 4.718 2.285 7.686 1.00 93.38 267 ASN A N 1
ATOM 1951 C CA . ASN A 1 267 ? 3.414 1.707 8.002 1.00 93.38 267 ASN A CA 1
ATOM 1952 C C . ASN A 1 267 ? 3.516 0.584 9.048 1.00 93.38 267 ASN A C 1
ATOM 1954 O O . ASN A 1 267 ? 2.754 0.592 10.017 1.00 93.38 267 ASN A O 1
ATOM 1958 N N . GLU A 1 268 ? 4.486 -0.319 8.926 1.00 91.06 268 GLU A N 1
ATOM 1959 C CA . GLU A 1 268 ? 4.749 -1.376 9.915 1.00 91.06 268 GLU A CA 1
ATOM 1960 C C . GLU A 1 268 ? 5.089 -0.778 11.284 1.00 91.06 268 GLU A C 1
ATOM 1962 O O . GLU A 1 268 ? 4.395 -1.044 12.266 1.00 91.06 268 GLU A O 1
ATOM 1967 N N . LYS A 1 269 ? 6.030 0.176 11.332 1.00 89.81 269 LYS A N 1
ATOM 1968 C CA . LYS A 1 269 ? 6.384 0.895 12.571 1.00 89.81 269 LYS A CA 1
ATOM 1969 C C . LYS A 1 269 ? 5.176 1.554 13.237 1.00 89.81 269 LYS A C 1
ATOM 1971 O O . LYS A 1 269 ? 5.099 1.664 14.463 1.00 89.81 269 LYS A O 1
ATOM 1976 N N . ARG A 1 270 ? 4.236 2.060 12.438 1.00 90.62 270 ARG A N 1
ATOM 1977 C CA . ARG A 1 270 ? 3.004 2.677 12.938 1.00 90.62 270 ARG A CA 1
ATOM 1978 C C . ARG A 1 270 ? 2.009 1.635 13.445 1.00 90.62 270 ARG A C 1
ATOM 1980 O O . ARG A 1 270 ? 1.338 1.877 14.448 1.00 90.62 270 ARG A O 1
ATOM 1987 N N . THR A 1 271 ? 1.924 0.489 12.781 1.00 91.50 271 THR A N 1
ATOM 1988 C CA . THR A 1 271 ? 1.117 -0.661 13.208 1.00 91.50 271 THR A CA 1
ATOM 1989 C C . THR A 1 271 ? 1.598 -1.194 14.557 1.00 91.50 271 THR A C 1
ATOM 1991 O O . THR A 1 271 ? 0.776 -1.407 15.446 1.00 91.50 271 THR A O 1
ATOM 1994 N N . ASP A 1 272 ? 2.911 -1.263 14.778 1.00 89.44 272 ASP A N 1
ATOM 1995 C CA . ASP A 1 272 ? 3.480 -1.674 16.069 1.00 89.44 272 ASP A CA 1
ATOM 1996 C C . ASP A 1 272 ? 3.123 -0.708 17.203 1.00 89.44 272 ASP A C 1
ATOM 1998 O O . ASP A 1 272 ? 2.736 -1.122 18.298 1.00 89.44 272 ASP A O 1
ATOM 2002 N N . ARG A 1 273 ? 3.192 0.606 16.944 1.00 90.69 273 ARG A N 1
ATOM 2003 C CA . ARG A 1 273 ? 2.783 1.631 17.922 1.00 90.69 273 ARG A CA 1
ATOM 2004 C C . ARG A 1 273 ? 1.318 1.488 18.311 1.00 90.69 273 ARG A C 1
ATOM 2006 O O . ARG A 1 273 ? 0.993 1.603 19.493 1.00 90.69 273 ARG A O 1
ATOM 2013 N N . LEU A 1 274 ? 0.452 1.232 17.330 1.00 92.19 274 LEU A N 1
ATOM 2014 C CA . LEU A 1 274 ? -0.960 0.962 17.573 1.00 92.19 274 LEU A CA 1
ATOM 2015 C C . LEU A 1 274 ? -1.134 -0.290 18.428 1.00 92.19 274 LEU A C 1
ATOM 2017 O O . LEU A 1 274 ? -1.875 -0.252 19.403 1.00 92.19 274 LEU A O 1
ATOM 2021 N N . GLU A 1 275 ? -0.431 -1.374 18.106 1.00 91.88 275 GLU A N 1
ATOM 2022 C CA . GLU A 1 275 ? -0.530 -2.615 18.871 1.00 91.88 275 GLU A CA 1
ATOM 2023 C C . GLU A 1 275 ? -0.099 -2.408 20.328 1.00 91.88 275 GLU A C 1
ATOM 2025 O O . GLU A 1 275 ? -0.803 -2.832 21.244 1.00 91.88 275 GLU A O 1
ATOM 2030 N N . GLY A 1 276 ? 0.999 -1.684 20.562 1.00 91.69 276 GLY A N 1
ATOM 2031 C CA . GLY A 1 276 ? 1.428 -1.307 21.908 1.00 91.69 276 GLY A CA 1
ATOM 2032 C C . GLY A 1 276 ? 0.400 -0.439 22.645 1.00 91.69 276 GLY A C 1
ATOM 2033 O O . GLY A 1 276 ? 0.137 -0.662 23.826 1.00 91.69 276 GLY A O 1
ATOM 2034 N N . ALA A 1 277 ? -0.214 0.530 21.960 1.00 92.50 277 ALA A N 1
ATOM 2035 C CA . ALA A 1 277 ? -1.251 1.399 22.524 1.00 92.50 277 ALA A CA 1
ATOM 2036 C C . ALA A 1 277 ? -2.527 0.643 22.909 1.00 92.50 277 ALA A C 1
ATOM 2038 O O . ALA A 1 277 ? -3.147 0.954 23.930 1.00 92.50 277 ALA A O 1
ATOM 2039 N N . VAL A 1 278 ? -2.901 -0.347 22.099 1.00 93.00 278 VAL A N 1
ATOM 2040 C CA . VAL A 1 278 ? -4.047 -1.230 22.329 1.00 93.00 278 VAL A CA 1
ATOM 2041 C C . VAL A 1 278 ? -3.767 -2.174 23.499 1.00 93.00 278 VAL A C 1
ATOM 2043 O O . VAL A 1 278 ? -4.571 -2.235 24.425 1.00 93.00 278 VAL A O 1
ATOM 2046 N N . LYS A 1 279 ? -2.599 -2.830 23.533 1.00 91.25 279 LYS A N 1
ATOM 2047 C CA . LYS A 1 279 ? -2.186 -3.730 24.630 1.00 91.25 279 LYS A CA 1
ATOM 2048 C C . LYS A 1 279 ? -2.188 -3.058 26.005 1.00 91.25 279 LYS A C 1
ATOM 2050 O O . LYS A 1 279 ? -2.497 -3.702 26.993 1.00 91.25 279 LYS A O 1
ATOM 2055 N N . ARG A 1 280 ? -1.870 -1.761 26.086 1.00 89.56 280 ARG A N 1
ATOM 2056 C CA . ARG A 1 280 ? -1.922 -1.006 27.354 1.00 89.56 280 ARG A CA 1
ATOM 2057 C C . ARG A 1 280 ? -3.341 -0.750 27.874 1.00 89.56 280 ARG A C 1
ATOM 2059 O O . ARG A 1 280 ? -3.494 -0.409 29.043 1.00 89.56 280 ARG A O 1
ATOM 2066 N N . ARG A 1 281 ? -4.355 -0.842 27.011 1.00 87.69 281 ARG A N 1
ATOM 2067 C CA . ARG A 1 281 ? -5.757 -0.518 27.331 1.00 87.69 281 ARG A CA 1
ATOM 2068 C C . ARG A 1 281 ? -6.619 -1.752 27.510 1.00 87.69 281 ARG A C 1
ATOM 2070 O O . ARG A 1 281 ? -7.505 -1.752 28.354 1.00 87.69 281 ARG A O 1
ATOM 2077 N N . ILE A 1 282 ? -6.351 -2.783 26.720 1.00 82.19 282 ILE A N 1
ATOM 2078 C CA . ILE A 1 282 ? -7.072 -4.044 26.787 1.00 82.19 282 ILE A CA 1
ATOM 2079 C C . ILE A 1 282 ? -6.433 -4.894 27.883 1.00 82.19 282 ILE A C 1
ATOM 2081 O O . ILE A 1 282 ? -5.265 -5.260 27.770 1.00 82.19 282 ILE A O 1
ATOM 2085 N N . LYS A 1 283 ? -7.198 -5.153 28.945 1.00 63.88 283 LYS A N 1
ATOM 2086 C CA . LYS A 1 283 ? -6.869 -6.100 30.014 1.00 63.88 283 LYS A CA 1
ATOM 2087 C C . LYS A 1 283 ? -7.626 -7.400 29.808 1.00 63.88 283 LYS A C 1
ATOM 2089 O O . LYS A 1 283 ? -8.808 -7.311 29.403 1.00 63.88 283 LYS A O 1
#

Nearest PDB structures (foldseek):
  2it2-assembly1_B  TM=8.454E-01  e=6.073E-07  Pyrococcus horikoshii
  2it3-assembly1_B  TM=8.396E-01  e=6.826E-07  Pyrococcus horikoshii
  2qg3-assembly1_A  TM=7.840E-01  e=9.689E-07  Archaeoglobus fulgidus DSM 4304
  2dvk-assembly1_A-2  TM=7.578E-01  e=2.326E-06  Aeropyrum pernix
  1tlj-assembly1_B  TM=7.764E-01  e=2.549E-05  Saccharolobus solfataricus

pLDDT: mean 78.1, std 21.34, range [25.91, 98.06]

Sequence (283 aa):
MDVLNGSADYITTSSCSGRIALFHSISETEEGEGEELHRGAAAAAPGNDSITSTSTRGRGMKRGAQEALGWLFVKHGALTGAEMQSIVLALSGPARTPEEAALDDAQVSRWRARQAAVEREGALAQHTADSGVVRVGAFTGEVEGPLADAGAAAEHPRFQPPARGTVCLKMEPFVMHVECRTMAAAKELLTAAATEGGYRNSGVTPPGKKIMCGIRCTTGLGMEVPLVMSGCNYMARASGEAASVTNPNRLYLWHLLDLANEKMLANEKRTDRLEGAVKRRIK

InterPro domains:
  IPR003827 tRNA wybutosine-synthesizing protein [PF02676] (1-279)
  IPR036602 tRNA wybutosine-synthesizing-like superfamily [G3DSA:3.30.1960.10] (1-283)
  IPR036602 tRNA wybutosine-synthesizing-like superfamily [SSF111278] (2-278)

Solvent-accessible surface area (backbone atoms only — not comparable to full-atom values): 15923 Å² total; per-residue (Å²): 114,69,72,45,59,73,32,95,47,36,40,76,77,50,74,45,82,26,35,37,32,34,38,30,36,36,58,79,77,63,57,57,60,61,54,54,72,68,58,78,79,70,83,90,82,89,84,84,91,77,93,75,92,75,88,75,91,72,81,89,88,78,70,47,50,98,81,34,76,27,64,38,27,38,26,36,41,54,75,49,43,68,56,51,48,51,51,45,37,48,50,40,43,73,69,70,35,72,69,48,46,52,48,51,53,52,51,32,51,54,45,48,54,50,50,58,48,42,47,48,54,32,53,57,53,67,76,62,70,101,60,86,67,57,62,35,80,72,48,80,42,72,72,41,35,66,53,50,58,39,73,78,39,101,84,52,77,73,56,69,76,61,77,55,32,31,32,28,46,33,23,46,56,38,36,36,34,31,40,25,74,43,74,65,53,33,49,53,54,49,47,27,30,34,72,64,24,53,19,65,63,35,50,69,50,72,85,68,100,59,33,36,30,39,46,26,56,40,92,78,51,52,46,77,43,77,46,21,51,72,27,48,55,64,38,32,66,68,90,86,64,61,68,82,59,77,62,78,41,50,62,55,52,53,52,52,54,50,50,42,29,53,32,39,40,54,35,39,46,34,50,39,40,26,44,46,41,43,58,78,68,61,120

Foldseek 3Di:
DCLQVVFPWKDWDDKAQWKWFKFFAADPVQVVVVVVVVVPDDDDDDDDDDDDDDDDDDDDDDPHDPPTQTTAKMFRAADALVRLVLVLCQQANDQLEPVLVVLSVVLNVVRVVVLVVLVVVQVVQVVDDDAQGQPQNVRRGDMDHNSVVQVPDPPDDRRHQDQFTWIKGKIAFIKTKMWGNDPVRLVLLVCLLVPQLVQVVWDWDDDDPTIITIRGHDPDLIDIDTQAHGNRGVSYDDPPDDSHDDRPCSVVSSVVSVSSNVSRSVRSRSVSRSVSSVVVVRD

Secondary structure (DSSP, 8-state):
-GGGGGSTTEEEEEEEEEEEEEEEE--HHHHHHHHHHHGGG------------------S---SSTT--EEEEEESSPPPHHHHHHHHHHHH-S--SHHHHHHHHHHHHHHHHHHHHHHHHHHHHHSS-SS----TT---PPEESHHHHHTT-TTSPP----SSSEEEEEEEEEEEEEEESSHHHHHHHHHIIIIIS--TT-EEEPSSSSEEEEEEPPTTS-EEEEEEETTEETTSPPTT--TTS--THHHHHHHHHHHHHHHHHHHHHHHHHHHHHHHTT--

Mean predicted aligned error: 11.35 Å

Organism: NCBI:txid28005

Radius of gyration: 23.5 Å; Cα contacts (8 Å, |Δi|>4): 461; chains: 1; bounding box: 64×32×73 Å